Protein AF-A0A972DE97-F1 (afdb_monomer)

Mean predicted aligned error: 7.73 Å

Solvent-accessible surface area (backbone atoms only — not comparable to full-atom values): 18363 Å² total; per-residue (Å²): 135,88,87,91,80,92,78,89,77,81,81,73,77,83,73,77,72,78,78,76,78,74,91,58,63,58,45,55,40,70,63,30,44,52,56,32,68,72,45,76,44,54,72,68,46,22,52,22,32,35,45,44,41,50,72,73,55,58,48,53,68,69,34,38,31,40,38,39,32,29,66,79,55,79,82,25,61,67,19,9,42,53,52,24,32,54,76,54,46,29,44,75,46,26,34,32,36,42,52,88,48,86,82,55,68,73,54,54,59,52,50,45,57,49,53,75,72,35,61,32,35,39,37,40,30,25,70,62,62,64,51,64,74,58,51,53,51,47,19,56,28,40,48,9,36,37,39,58,30,68,41,68,76,43,51,77,45,40,47,68,62,60,56,68,61,22,27,50,34,49,53,47,48,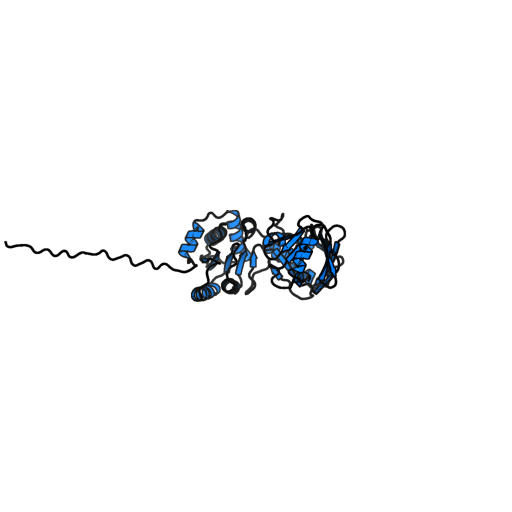51,63,55,48,53,79,36,57,50,33,44,38,38,16,72,95,85,23,49,24,40,36,28,39,50,65,78,60,84,57,55,59,38,29,45,82,42,30,60,74,42,46,30,41,25,49,44,10,35,40,34,37,55,36,77,34,28,39,40,25,42,26,25,30,52,10,36,34,40,70,90,55,50,71,44,46,63,77,33,68,28,35,41,34,28,51,91,16,27,53,77,46,62,43,51,86,44,22,67,63,52,51,50,52,39,65,78,39,60,54,48,27,29,49,26,27,44,34,31,12,51,23,75,84,48,88,72,74,84,82,42,57,76,53,44,54,12,23,47,38,48,34,38,27,30,20,76,86,72,61,78,92,56,47,27,35,42,22,30,50,54,20,27,33,28,47,87,92,45,64,56,27,54,64,28,36,75,32,77,94,48,111

Nearest PDB structures (foldseek):
  4n03-assembly1_A  TM=6.389E-01  e=1.067E-03  Thermomonospora curvata DSM 43183
  7rw3-assembly1_A-2  TM=5.800E-01  e=2.108E-02  Escherichia coli
  7tlq-assembly1_B  TM=5.506E-01  e=5.700E-02  Lancefieldella parvula
  7tlq-assembly1_A  TM=5.825E-01  e=8.276E-02  Lancefieldella parvula
  7tlr-assembly1_A  TM=5.317E-01  e=9.973E-02  Lancefieldella parvula

Sequence (355 aa):
MPPASEYTSGIQPVGSAPVRERRGSVTVSLEAAALLSSKLAAPADVRGAAQLLERSLHVPARASILLVVSTEEETGLGAAILSAANELQIHPLVYLVDPREPLNAAFLKRLSLQVEEVAACIAIQAATPFAPALVECLAAHASAVFLEVPSDAVARQALRADLEELHRLGVNLVRRASSTSAVEFLSGLDAVLTVELHEGRAPVHHGGEPAAGKPLRLPAGQLVFECLGADGTLSVDGGIWLEGGAVLGRGSSTKLHVASGFVENVTGSNADEVNEALRKDPSLRRVSGLGFGTNTSLVAGVGVRELDLCMPGAYVLLGAWTDPRTMVAAVPRRPGVRAGSETWMGRGRWARELL

Structure (mmCIF, N/CA/C/O backbone):
data_AF-A0A972DE97-F1
#
_entry.id   AF-A0A972DE97-F1
#
loop_
_atom_site.group_PDB
_atom_site.id
_atom_site.type_symbol
_atom_site.label_atom_id
_atom_site.label_alt_id
_atom_site.label_comp_id
_atom_site.label_asym_id
_atom_site.label_entity_id
_atom_site.label_seq_id
_atom_site.pdbx_PDB_ins_code
_atom_site.Cartn_x
_atom_site.Cartn_y
_atom_site.Cartn_z
_atom_site.occupancy
_atom_site.B_iso_or_equiv
_atom_site.auth_seq_id
_atom_site.auth_comp_id
_atom_site.auth_asym_id
_atom_site.auth_atom_id
_atom_site.pdbx_PDB_model_num
ATOM 1 N N . MET A 1 1 ? -28.682 44.644 79.477 1.00 48.25 1 MET A N 1
ATOM 2 C CA . MET A 1 1 ? -27.501 45.527 79.325 1.00 48.25 1 MET A CA 1
ATOM 3 C C . MET A 1 1 ? -26.458 45.037 80.315 1.00 48.25 1 MET A C 1
ATOM 5 O O . MET A 1 1 ? -26.880 44.818 81.447 1.00 48.25 1 MET A O 1
ATOM 9 N N . PRO A 1 2 ? -25.192 44.764 79.938 1.00 35.97 2 PRO A N 1
ATOM 10 C CA . PRO A 1 2 ? -24.322 45.539 79.032 1.00 35.97 2 PRO A CA 1
ATOM 11 C C . PRO A 1 2 ? -23.792 44.660 77.842 1.00 35.97 2 PRO A C 1
ATOM 13 O O . PRO A 1 2 ? -24.555 43.768 77.471 1.00 35.97 2 PRO A O 1
ATOM 16 N N . PRO A 1 3 ? -22.659 44.927 77.132 1.00 40.81 3 PRO A N 1
ATOM 17 C CA . PRO A 1 3 ? -22.649 45.110 75.673 1.00 40.81 3 PRO A CA 1
ATOM 18 C C . PRO A 1 3 ? -21.768 44.107 74.881 1.00 40.81 3 PRO A C 1
ATOM 20 O O . PRO A 1 3 ? -21.189 43.175 75.428 1.00 40.81 3 PRO A O 1
ATOM 23 N N . ALA A 1 4 ? -21.726 44.332 73.565 1.00 39.44 4 ALA A N 1
ATOM 24 C CA . ALA A 1 4 ? -21.151 43.523 72.493 1.00 39.44 4 ALA A CA 1
ATOM 25 C C . ALA A 1 4 ? -19.622 43.309 72.526 1.00 39.44 4 ALA A C 1
ATOM 27 O O . ALA A 1 4 ? -18.864 44.209 72.883 1.00 39.44 4 ALA A O 1
ATOM 28 N N . SER A 1 5 ? -19.189 42.158 71.996 1.00 35.78 5 SER A N 1
ATOM 29 C CA . SER A 1 5 ? -17.878 41.979 71.361 1.00 35.78 5 SER A CA 1
ATOM 30 C C . SER A 1 5 ? -18.047 41.195 70.057 1.00 35.78 5 SER A C 1
ATOM 32 O O . SER A 1 5 ? -18.569 40.079 70.061 1.00 35.78 5 SER A O 1
ATOM 34 N N . GLU A 1 6 ? -17.620 41.797 68.954 1.00 39.81 6 GLU A N 1
ATOM 35 C CA . GLU A 1 6 ? -17.542 41.203 67.622 1.00 39.81 6 GLU A CA 1
ATOM 36 C C . GLU A 1 6 ? -16.573 40.010 67.602 1.00 39.81 6 GLU A C 1
ATOM 38 O O . GLU A 1 6 ? -15.426 40.131 68.024 1.00 39.81 6 GLU A O 1
ATOM 43 N N . TYR A 1 7 ? -17.017 38.876 67.054 1.00 35.59 7 TYR A N 1
ATOM 44 C CA . TYR A 1 7 ? -16.138 37.860 66.474 1.00 35.59 7 TYR A CA 1
ATOM 45 C C . TYR A 1 7 ? -16.724 37.424 65.132 1.00 35.59 7 TYR A C 1
ATOM 47 O O . TYR A 1 7 ? -17.660 36.632 65.042 1.00 35.59 7 TYR A O 1
ATOM 55 N N . THR A 1 8 ? -16.161 37.985 64.072 1.00 35.94 8 THR A N 1
ATOM 56 C CA . THR A 1 8 ? -16.278 37.528 62.691 1.00 35.94 8 THR A CA 1
ATOM 57 C C . THR A 1 8 ? -15.536 36.196 62.546 1.00 35.94 8 THR A C 1
ATOM 59 O O . THR A 1 8 ? -14.311 36.172 62.466 1.00 35.94 8 THR A O 1
ATOM 62 N N . SER A 1 9 ? -16.255 35.069 62.482 1.00 35.09 9 SER A N 1
ATOM 63 C CA . SER A 1 9 ? -15.685 33.815 61.970 1.00 35.09 9 SER A CA 1
ATOM 64 C C . SER A 1 9 ? -16.080 33.652 60.505 1.00 35.09 9 SER A C 1
ATOM 66 O O . SER A 1 9 ? -17.221 33.313 60.184 1.00 35.09 9 SER A O 1
ATOM 68 N N . GLY A 1 10 ? -15.131 33.934 59.616 1.00 29.44 10 GLY A N 1
ATOM 69 C CA . GLY A 1 10 ? -15.266 33.699 58.187 1.00 29.44 10 GLY A CA 1
ATOM 70 C C . GLY A 1 10 ? -15.458 32.214 57.895 1.00 29.44 10 GLY A C 1
ATOM 71 O O . GLY A 1 10 ? -14.558 31.407 58.113 1.00 29.44 10 GLY A O 1
ATOM 72 N N . ILE A 1 11 ? -16.624 31.863 57.359 1.00 35.38 11 ILE A N 1
ATOM 73 C CA . ILE A 1 11 ? -16.792 30.622 56.610 1.00 35.38 11 ILE A CA 1
ATOM 74 C C . ILE A 1 11 ? -16.096 30.861 55.269 1.00 35.38 11 ILE A C 1
ATOM 76 O O . ILE A 1 11 ? -16.638 31.530 54.390 1.00 35.38 11 ILE A O 1
ATOM 80 N N . GLN A 1 12 ? -14.863 30.374 55.128 1.00 30.98 12 GLN A N 1
ATOM 81 C CA . GLN A 1 12 ? -14.248 30.261 53.810 1.00 30.98 12 GLN A CA 1
ATOM 82 C C . GLN A 1 12 ? -14.965 29.144 53.037 1.00 30.98 12 GLN A C 1
ATOM 84 O O . GLN A 1 12 ? -15.128 28.047 53.578 1.00 30.98 12 GLN A O 1
ATOM 89 N N . PRO A 1 13 ? -15.409 29.387 51.792 1.00 34.41 13 PRO A N 1
ATOM 90 C CA . PRO A 1 13 ? -15.940 28.327 50.953 1.00 34.41 13 PRO A CA 1
ATOM 91 C C . PRO A 1 13 ? -14.835 27.302 50.692 1.00 34.41 13 PRO A C 1
ATOM 93 O O . PRO A 1 13 ? -13.708 27.658 50.348 1.00 34.41 13 PRO A O 1
ATOM 96 N N . VAL A 1 14 ? -15.178 26.028 50.889 1.00 37.53 14 VAL A N 1
ATOM 97 C CA . VAL A 1 14 ? -14.337 24.870 50.583 1.00 37.53 14 VAL A CA 1
ATOM 98 C C . VAL A 1 14 ? -13.857 25.012 49.144 1.00 37.53 14 VAL A C 1
ATOM 100 O O . VAL A 1 14 ? -14.644 24.902 48.204 1.00 37.53 14 VAL A O 1
ATOM 103 N N . GLY A 1 15 ? -12.570 25.324 48.996 1.00 27.78 15 GLY A N 1
ATOM 104 C CA . GLY A 1 15 ? -11.921 25.456 47.706 1.00 27.78 15 GLY A CA 1
ATOM 105 C C . GLY A 1 15 ? -12.149 24.190 46.894 1.00 27.78 15 GLY A C 1
ATOM 106 O O . GLY A 1 15 ? -11.841 23.085 47.341 1.00 27.78 15 GLY A O 1
ATOM 107 N N . SER A 1 16 ? -12.702 24.375 45.699 1.00 34.59 16 SER A N 1
ATOM 108 C CA . SER A 1 16 ? -12.648 23.407 44.614 1.00 34.59 16 SER A CA 1
ATOM 109 C C . SER A 1 16 ? -11.232 22.845 44.540 1.00 34.59 16 SER A C 1
ATOM 111 O O . SER A 1 16 ? -10.280 23.596 44.309 1.00 34.59 16 SER A O 1
ATOM 113 N N . ALA A 1 17 ? -11.098 21.540 44.784 1.00 31.58 17 ALA A N 1
ATOM 114 C CA . ALA A 1 17 ? -9.836 20.841 44.616 1.00 31.58 17 ALA A CA 1
ATOM 115 C C . ALA A 1 17 ? -9.262 21.186 43.232 1.00 31.58 17 ALA A C 1
ATOM 117 O O . ALA A 1 17 ? -10.025 21.214 42.260 1.00 31.58 17 ALA A O 1
ATOM 118 N N . PRO A 1 18 ? -7.954 21.470 43.117 1.00 30.31 18 PRO A N 1
ATOM 119 C CA . PRO A 1 18 ? -7.363 21.755 41.824 1.00 30.31 18 PRO A CA 1
ATOM 120 C C . PRO A 1 18 ? -7.606 20.546 40.924 1.00 30.31 18 PRO A C 1
ATOM 122 O O . PRO A 1 18 ? -7.194 19.426 41.242 1.00 30.31 18 PRO A O 1
ATOM 125 N N . VAL A 1 19 ? -8.312 20.775 39.814 1.00 38.84 19 VAL A N 1
ATOM 126 C CA . VAL A 1 19 ? -8.369 19.836 38.698 1.00 38.84 19 VAL A CA 1
ATOM 127 C C . VAL A 1 19 ? -6.918 19.553 38.347 1.00 38.84 19 VAL A C 1
ATOM 129 O O . VAL A 1 19 ? -6.183 20.439 37.918 1.00 38.84 19 VAL A O 1
ATOM 132 N N . ARG A 1 20 ? -6.467 18.337 38.648 1.00 32.84 20 ARG A N 1
ATOM 133 C CA . ARG A 1 20 ? -5.109 17.895 38.364 1.00 32.84 20 ARG A CA 1
ATOM 134 C C . ARG A 1 20 ? -4.965 17.915 36.845 1.00 32.84 20 ARG A C 1
ATOM 136 O O . ARG A 1 20 ? -5.435 16.987 36.193 1.00 32.84 20 ARG A O 1
ATOM 143 N N . GLU A 1 21 ? -4.370 18.975 36.296 1.00 33.88 21 GLU A N 1
ATOM 144 C CA . GLU A 1 21 ? -3.999 19.053 34.883 1.00 33.88 21 GLU A CA 1
ATOM 145 C C . GLU A 1 21 ? -3.200 17.794 34.541 1.00 33.88 21 GLU A C 1
ATOM 147 O O . GLU A 1 21 ? -2.072 17.583 35.005 1.00 33.88 21 GLU A O 1
ATOM 152 N N . ARG A 1 22 ? -3.825 16.893 33.781 1.00 40.25 22 ARG A N 1
ATOM 153 C CA . ARG A 1 22 ? -3.150 15.714 33.259 1.00 40.25 22 ARG A CA 1
ATOM 154 C C . ARG A 1 22 ? -2.189 16.191 32.179 1.00 40.25 22 ARG A C 1
ATOM 156 O O . ARG A 1 22 ? -2.590 16.426 31.050 1.00 40.25 22 ARG A O 1
ATOM 163 N N . ARG A 1 23 ? -0.906 16.285 32.525 1.00 36.94 23 ARG A N 1
ATOM 164 C CA . ARG A 1 23 ? 0.193 16.314 31.552 1.00 36.94 23 ARG A CA 1
ATOM 165 C C . ARG A 1 23 ? 0.345 14.934 30.907 1.00 36.94 23 ARG A C 1
ATOM 167 O O . ARG A 1 23 ? 1.216 14.162 31.302 1.00 36.94 23 ARG A O 1
ATOM 174 N N . GLY A 1 24 ? -0.548 14.587 29.988 1.00 42.41 24 GLY A N 1
ATOM 175 C CA . GLY A 1 24 ? -0.421 13.376 29.186 1.00 42.41 24 GLY A CA 1
ATOM 176 C C . GLY A 1 24 ? -1.131 13.514 27.846 1.00 42.41 24 GLY A C 1
ATOM 177 O O . GLY A 1 24 ? -2.327 13.782 27.830 1.00 42.41 24 GLY A O 1
ATOM 178 N N . SER A 1 25 ? -0.392 13.253 26.769 1.00 55.69 25 SER A N 1
ATOM 179 C CA . SER A 1 25 ? -0.757 13.211 25.341 1.00 55.69 25 SER A CA 1
ATOM 180 C C . SER A 1 25 ? -1.922 12.308 24.923 1.00 55.69 25 SER A C 1
ATOM 182 O O . SER A 1 25 ? -2.103 12.048 23.732 1.00 55.69 25 SER A O 1
ATOM 184 N N . VAL A 1 26 ? -2.671 11.755 25.881 1.00 58.81 26 VAL A N 1
ATOM 185 C CA . VAL A 1 26 ? -3.656 10.700 25.636 1.00 58.81 26 VAL A CA 1
ATOM 186 C C . VAL A 1 26 ? -4.991 11.039 26.289 1.00 58.81 26 VAL A C 1
ATOM 188 O O . VAL A 1 26 ? -5.126 10.999 27.517 1.00 58.81 26 VAL A O 1
ATOM 191 N N . THR A 1 27 ? -6.004 11.281 25.457 1.00 62.81 27 THR A N 1
ATOM 192 C CA . THR A 1 27 ? -7.408 11.386 25.881 1.00 62.81 27 THR A CA 1
ATOM 193 C C . THR A 1 27 ? -8.042 9.990 25.879 1.00 62.81 27 THR A C 1
ATOM 195 O O . THR A 1 27 ? -7.898 9.236 24.916 1.00 62.81 27 THR A O 1
ATOM 198 N N . VAL A 1 28 ? -8.705 9.613 26.979 1.00 64.94 28 VAL A N 1
ATOM 199 C CA . VAL A 1 28 ? -9.193 8.239 27.239 1.00 64.94 28 VAL A CA 1
ATOM 200 C C . VAL A 1 28 ? -10.662 8.066 26.804 1.00 64.94 28 VAL A C 1
ATOM 202 O O . VAL A 1 28 ? -11.408 9.040 26.729 1.00 64.94 28 VAL A O 1
ATOM 205 N N . SER A 1 29 ? -11.055 6.812 26.543 1.00 67.81 29 SER A N 1
ATOM 206 C CA . SER A 1 29 ? -12.264 6.325 25.849 1.00 67.81 29 SER A CA 1
ATOM 207 C C . SER A 1 29 ? -13.533 7.172 25.854 1.00 67.81 29 SER A C 1
ATOM 209 O O . SER A 1 29 ? -14.081 7.377 24.778 1.00 67.81 29 SER A O 1
ATOM 211 N N . LEU A 1 30 ? -14.021 7.674 26.991 1.00 71.06 30 LEU A N 1
ATOM 212 C CA . LEU A 1 30 ? -15.284 8.425 27.017 1.00 71.06 30 LEU A CA 1
ATOM 213 C C . LEU A 1 30 ? -15.153 9.819 26.390 1.00 71.06 30 LEU A C 1
ATOM 215 O O . LEU A 1 30 ? -15.969 10.198 25.554 1.00 71.06 30 LEU A O 1
ATOM 219 N N . GLU A 1 31 ? -14.110 10.565 26.756 1.00 82.50 31 GLU A N 1
ATOM 220 C CA . GLU A 1 31 ? -13.841 11.895 26.192 1.00 82.50 31 GLU A CA 1
ATOM 221 C C . GLU A 1 31 ? -13.427 11.784 24.719 1.00 82.50 31 GLU A C 1
ATOM 223 O O . GLU A 1 31 ? -13.889 12.554 23.878 1.00 82.50 31 GLU A O 1
ATOM 228 N N . ALA A 1 32 ? -12.615 10.774 24.395 1.00 86.38 32 ALA A N 1
ATOM 229 C CA . ALA A 1 32 ? -12.184 10.488 23.032 1.00 86.38 32 ALA A CA 1
ATOM 230 C C . ALA A 1 32 ? -13.368 10.129 22.116 1.00 86.38 32 ALA A C 1
ATOM 232 O O . ALA A 1 32 ? -13.510 10.697 21.032 1.00 86.38 32 ALA A O 1
ATOM 233 N N . ALA A 1 33 ? -14.255 9.233 22.562 1.00 87.19 33 ALA A N 1
ATOM 234 C CA . ALA A 1 33 ? -15.445 8.855 21.807 1.00 87.19 33 ALA A CA 1
ATOM 235 C C . ALA A 1 33 ? -16.427 10.025 21.653 1.00 87.19 33 ALA A C 1
ATOM 237 O O . ALA A 1 33 ? -16.990 10.200 20.573 1.00 87.19 33 ALA A O 1
ATOM 238 N N . ALA A 1 34 ? -16.611 10.852 22.689 1.00 87.19 34 ALA A N 1
ATOM 239 C CA . ALA A 1 34 ? -17.452 12.046 22.607 1.00 87.19 34 ALA A CA 1
ATOM 240 C C . ALA A 1 34 ? -16.919 13.044 21.567 1.00 87.19 34 ALA A C 1
ATOM 242 O O . ALA A 1 34 ? -17.688 13.554 20.750 1.00 87.19 34 ALA A O 1
ATOM 243 N N . LEU A 1 35 ? -15.601 13.270 21.545 1.00 89.25 35 LEU A N 1
ATOM 244 C CA . LEU A 1 35 ? -14.963 14.148 20.567 1.00 89.25 35 LEU A CA 1
ATOM 245 C C . LEU A 1 35 ? -15.139 13.614 19.144 1.00 89.25 35 LEU A C 1
ATOM 247 O O . LEU A 1 35 ? -15.583 14.359 18.275 1.00 89.25 35 LEU A O 1
ATOM 251 N N . LEU A 1 36 ? -14.873 12.327 18.901 1.00 90.75 36 LEU A N 1
ATOM 252 C CA . LEU A 1 36 ? -15.097 11.731 17.580 1.00 90.75 36 LEU A CA 1
ATOM 253 C C . LEU A 1 36 ? -16.573 11.781 17.163 1.00 90.75 36 LEU A C 1
ATOM 255 O O . LEU A 1 36 ? -16.859 12.093 16.013 1.00 90.75 36 LEU A O 1
ATOM 259 N N . SER A 1 37 ? -17.505 11.552 18.090 1.00 89.69 37 SER A N 1
ATOM 260 C CA . SER A 1 37 ? -18.950 11.594 17.809 1.00 89.69 37 SER A CA 1
ATOM 261 C C . SER A 1 37 ? -19.453 12.990 17.426 1.00 89.69 37 SER A C 1
ATOM 263 O O . SER A 1 37 ? -20.483 13.107 16.770 1.00 89.69 37 SER A O 1
ATOM 265 N N . SER A 1 38 ? -18.745 14.053 17.824 1.00 89.19 38 SER A N 1
ATOM 266 C CA . SER A 1 38 ? -19.063 15.426 17.409 1.00 89.19 38 SER A CA 1
ATOM 267 C C . SER A 1 38 ? -18.604 15.773 15.987 1.00 89.19 38 SER A C 1
ATOM 269 O O . SER A 1 38 ? -19.051 16.780 15.436 1.00 89.19 38 SER A O 1
ATOM 271 N N . LYS A 1 39 ? -17.726 14.962 15.380 1.00 90.00 39 LYS A N 1
ATOM 272 C CA . LYS A 1 39 ? -17.257 15.172 14.006 1.00 90.00 39 LYS A CA 1
ATOM 273 C C . LYS A 1 39 ? -18.275 14.619 13.005 1.00 90.00 39 LYS A C 1
ATOM 275 O O . LYS A 1 39 ? -18.908 13.591 13.234 1.00 90.00 39 LYS A O 1
ATOM 280 N N . LEU A 1 40 ? -18.393 15.278 11.854 1.00 87.19 40 LEU A N 1
ATOM 281 C CA . LEU A 1 40 ? -19.230 14.799 10.757 1.00 87.19 40 LEU A CA 1
ATOM 282 C C . LEU A 1 40 ? -18.487 13.710 9.971 1.00 87.19 40 LEU A C 1
ATOM 284 O O . LEU A 1 40 ? -17.483 13.993 9.322 1.00 87.19 40 LEU A O 1
ATOM 288 N N . ALA A 1 41 ? -18.997 12.480 10.001 1.00 90.44 41 ALA A N 1
ATOM 289 C CA . ALA A 1 41 ? -18.488 11.384 9.182 1.00 90.44 41 ALA A CA 1
ATOM 290 C C . ALA A 1 41 ? -19.167 11.367 7.805 1.00 90.44 41 ALA A C 1
ATOM 292 O O . ALA A 1 41 ? -20.391 11.485 7.698 1.00 90.44 41 ALA A O 1
ATOM 293 N N . ALA A 1 42 ? -18.392 11.180 6.734 1.00 91.81 42 ALA A N 1
ATOM 294 C CA . ALA A 1 42 ? -18.974 11.044 5.405 1.00 91.81 42 ALA A CA 1
ATOM 295 C C . ALA A 1 42 ? -19.698 9.684 5.275 1.00 91.81 42 ALA A C 1
ATOM 297 O O . ALA A 1 42 ? -19.109 8.651 5.600 1.00 91.81 42 ALA A O 1
ATOM 298 N N . PRO A 1 43 ? -20.924 9.618 4.714 1.00 92.69 43 PRO A N 1
ATOM 299 C CA . PRO A 1 43 ? -21.672 8.358 4.600 1.00 92.69 43 PRO A CA 1
ATOM 300 C C . PRO A 1 43 ? -20.955 7.258 3.803 1.00 92.69 43 PRO A C 1
ATOM 302 O O . PRO A 1 43 ? -21.182 6.068 4.012 1.00 92.69 43 PRO A O 1
ATOM 305 N N . ALA A 1 44 ? -20.099 7.637 2.849 1.00 92.06 44 ALA A N 1
ATOM 306 C CA . ALA A 1 44 ? -19.284 6.677 2.109 1.00 92.06 44 ALA A CA 1
ATOM 307 C C . ALA A 1 44 ? -18.242 5.998 3.010 1.00 92.06 44 ALA A C 1
ATOM 309 O O . ALA A 1 44 ? -18.043 4.792 2.894 1.00 92.06 44 ALA A O 1
ATOM 310 N N . ASP A 1 45 ? -17.642 6.753 3.927 1.00 94.44 45 ASP A N 1
ATOM 311 C CA . ASP A 1 45 ? -16.583 6.262 4.803 1.00 94.44 45 ASP A CA 1
ATOM 312 C C . ASP A 1 45 ? -17.174 5.438 5.956 1.00 94.44 45 ASP A C 1
ATOM 314 O O . ASP A 1 45 ? -16.587 4.431 6.333 1.00 94.44 45 ASP A O 1
ATOM 318 N N . VAL A 1 46 ? -18.381 5.774 6.440 1.00 95.69 46 VAL A N 1
ATOM 319 C CA . VAL A 1 46 ? -19.136 4.927 7.390 1.00 95.69 46 VAL A CA 1
ATOM 320 C C . VAL A 1 46 ? -19.428 3.555 6.775 1.00 95.69 46 VAL A C 1
ATOM 322 O O . VAL A 1 46 ? -19.183 2.528 7.402 1.00 95.69 46 VAL A O 1
ATOM 325 N N . ARG A 1 47 ? -19.882 3.513 5.513 1.00 94.50 47 ARG A N 1
ATOM 326 C CA . ARG A 1 47 ? -20.112 2.241 4.803 1.00 94.50 47 ARG A CA 1
ATOM 327 C C . ARG A 1 47 ? -18.825 1.438 4.619 1.00 94.50 47 ARG A C 1
ATOM 329 O O . ARG A 1 47 ? -18.841 0.230 4.834 1.00 94.50 47 ARG A O 1
ATOM 336 N N . GLY A 1 48 ? -17.729 2.095 4.243 1.00 93.62 48 GLY A N 1
ATOM 337 C CA . GLY A 1 48 ? -16.419 1.450 4.122 1.00 93.62 48 GLY A CA 1
ATOM 338 C C . GLY A 1 48 ? -15.907 0.907 5.460 1.00 93.62 48 GLY A C 1
ATOM 339 O O . GLY A 1 48 ? -15.430 -0.222 5.531 1.00 93.62 48 GLY A O 1
ATOM 340 N N . ALA A 1 49 ? -16.085 1.660 6.548 1.00 96.25 49 ALA A N 1
ATOM 341 C CA . ALA A 1 49 ? -15.754 1.210 7.896 1.00 96.25 49 ALA A CA 1
ATOM 342 C C . ALA A 1 49 ? -16.593 0.000 8.333 1.00 96.25 49 ALA A C 1
ATOM 344 O O . ALA A 1 49 ? -16.048 -0.941 8.905 1.00 96.25 49 ALA A O 1
ATOM 345 N N . ALA A 1 50 ? -17.895 -0.012 8.032 1.00 95.88 50 ALA A N 1
ATOM 346 C CA . ALA A 1 50 ? -18.757 -1.156 8.319 1.00 95.88 50 ALA A CA 1
ATOM 347 C C . ALA A 1 50 ? -18.299 -2.412 7.558 1.00 95.88 50 ALA A C 1
ATOM 349 O O . ALA A 1 50 ? -18.191 -3.482 8.152 1.00 95.88 50 ALA A O 1
ATOM 350 N N . GLN A 1 51 ? -17.950 -2.271 6.273 1.00 93.06 51 GLN A N 1
ATOM 351 C CA . GLN A 1 51 ? -17.397 -3.369 5.473 1.00 93.06 51 GLN A CA 1
ATOM 352 C C . GLN A 1 51 ? -16.071 -3.885 6.038 1.00 93.06 51 GLN A C 1
ATOM 354 O O . GLN A 1 51 ? -15.903 -5.096 6.164 1.00 93.06 51 GLN A O 1
ATOM 359 N N . LEU A 1 52 ? -15.159 -2.990 6.428 1.00 94.06 52 LEU A N 1
ATOM 360 C CA . LEU A 1 52 ? -13.897 -3.365 7.067 1.00 94.06 52 LEU A CA 1
ATOM 361 C C . LEU A 1 52 ? -14.145 -4.192 8.339 1.00 94.06 52 LEU A C 1
ATOM 363 O O . LEU A 1 52 ? -13.567 -5.265 8.490 1.00 94.06 52 LEU A O 1
ATOM 367 N N . LEU A 1 53 ? -15.013 -3.710 9.235 1.00 95.56 53 LEU A N 1
ATOM 368 C CA . LEU A 1 53 ? -15.302 -4.363 10.515 1.00 95.56 53 LEU A CA 1
ATOM 369 C C . LEU A 1 53 ? -15.978 -5.729 10.334 1.00 95.56 53 LEU A C 1
ATOM 371 O O . LEU A 1 53 ? -15.539 -6.711 10.927 1.00 95.56 53 LEU A O 1
ATOM 375 N N . GLU A 1 54 ? -17.026 -5.803 9.516 1.00 93.62 54 GLU A N 1
ATOM 376 C CA . GLU A 1 54 ? -17.850 -7.007 9.374 1.00 93.62 54 GLU A CA 1
ATOM 377 C C . GLU A 1 54 ? -17.224 -8.040 8.427 1.00 93.62 54 GLU A C 1
ATOM 379 O O . GLU A 1 54 ? -17.174 -9.231 8.739 1.00 93.62 54 GLU A O 1
ATOM 384 N N . ARG A 1 55 ? -16.746 -7.602 7.256 1.00 88.31 55 ARG A N 1
ATOM 385 C CA . ARG A 1 55 ? -16.330 -8.512 6.179 1.00 88.31 55 ARG A CA 1
ATOM 386 C C . ARG A 1 55 ? -14.848 -8.814 6.182 1.00 88.31 55 ARG A C 1
ATOM 388 O O . ARG A 1 55 ? -14.482 -9.941 5.897 1.00 88.31 55 ARG A O 1
ATOM 395 N N . SER A 1 56 ? -14.002 -7.833 6.483 1.00 88.19 56 SER A N 1
ATOM 396 C CA . SER A 1 56 ? -12.548 -8.025 6.397 1.00 88.19 56 SER A CA 1
ATOM 397 C C . SER A 1 56 ? -11.923 -8.428 7.727 1.00 88.19 56 SER A C 1
ATOM 399 O O . SER A 1 56 ? -10.951 -9.173 7.744 1.00 88.19 56 SER A O 1
ATOM 401 N N . LEU A 1 57 ? -12.463 -7.933 8.842 1.00 91.88 57 LEU A N 1
ATOM 402 C CA . LEU A 1 57 ? -11.980 -8.256 10.187 1.00 91.88 57 LEU A CA 1
ATOM 403 C C . LEU A 1 57 ? -12.867 -9.258 10.925 1.00 91.88 57 LEU A C 1
ATOM 405 O O . LEU A 1 57 ? -12.470 -9.738 11.985 1.00 91.88 57 LEU A O 1
ATOM 409 N N . HIS A 1 58 ? -14.047 -9.569 10.380 1.00 93.44 58 HIS A N 1
ATOM 410 C CA . HIS A 1 58 ? -15.004 -10.509 10.964 1.00 93.44 58 HIS A CA 1
ATOM 411 C C . HIS A 1 58 ? -15.334 -10.209 12.433 1.00 93.44 58 HIS A C 1
ATOM 413 O O . HIS A 1 58 ? -15.500 -11.126 13.240 1.00 93.44 58 HIS A O 1
ATOM 419 N N . VAL A 1 59 ? -15.417 -8.924 12.798 1.00 96.00 59 VAL A N 1
ATOM 420 C CA . VAL A 1 59 ? -15.673 -8.507 14.179 1.00 96.00 59 VAL A CA 1
ATOM 421 C C . VAL A 1 59 ? -17.105 -8.890 14.565 1.00 96.00 59 VAL A C 1
ATOM 423 O O . VAL A 1 59 ? -18.053 -8.391 13.954 1.00 96.00 59 VAL A O 1
ATOM 426 N N . PRO A 1 60 ? -17.303 -9.742 15.587 1.00 95.06 60 PRO A N 1
ATOM 427 C CA . PRO A 1 60 ? -18.642 -10.130 16.006 1.00 95.06 60 PRO A CA 1
ATOM 428 C C . PRO A 1 60 ? -19.411 -8.959 16.626 1.00 95.06 60 PRO A C 1
ATOM 430 O O . PRO A 1 60 ? -18.839 -8.109 17.313 1.00 95.06 60 PRO A O 1
ATOM 433 N N . ALA A 1 61 ? -20.737 -8.969 16.484 1.00 93.44 61 ALA A N 1
ATOM 434 C CA . ALA A 1 61 ? -21.597 -8.070 17.249 1.00 93.44 61 ALA A CA 1
ATOM 435 C C . ALA A 1 61 ? -21.353 -8.248 18.760 1.00 93.44 61 ALA A C 1
ATOM 437 O O . ALA A 1 61 ? -21.157 -9.368 19.239 1.00 93.44 61 ALA A O 1
ATOM 438 N N . ARG A 1 62 ? -21.404 -7.146 19.517 1.00 94.50 62 ARG A N 1
ATOM 439 C CA . ARG A 1 62 ? -21.113 -7.059 20.964 1.00 94.50 62 ARG A CA 1
ATOM 440 C C . ARG A 1 62 ? -19.664 -7.350 21.359 1.00 94.50 62 ARG A C 1
ATOM 442 O O . ARG A 1 62 ? -19.360 -7.334 22.551 1.00 94.50 62 ARG A O 1
ATOM 449 N N . ALA A 1 63 ? -18.768 -7.606 20.406 1.00 96.81 63 ALA A N 1
ATOM 450 C CA . ALA A 1 63 ? -17.341 -7.651 20.688 1.00 96.81 63 ALA A CA 1
ATOM 451 C C . ALA A 1 63 ? -16.787 -6.238 20.908 1.00 96.81 63 ALA A C 1
ATOM 453 O O . ALA A 1 63 ? -17.385 -5.247 20.483 1.00 96.81 63 ALA A O 1
ATOM 454 N N . SER A 1 64 ? -15.623 -6.153 21.547 1.00 96.94 64 SER A N 1
ATOM 455 C CA . SER A 1 64 ? -14.897 -4.894 21.702 1.00 96.94 64 SER A CA 1
ATOM 456 C C . SER A 1 64 ? -13.841 -4.734 20.614 1.00 96.94 64 SER A C 1
ATOM 458 O O . SER A 1 64 ? -13.207 -5.712 20.223 1.00 96.94 64 SER A O 1
ATOM 460 N N . ILE A 1 65 ? -13.610 -3.503 20.161 1.00 97.62 65 ILE A N 1
ATOM 461 C CA . ILE A 1 65 ? -12.466 -3.151 19.304 1.00 97.62 65 ILE A CA 1
ATOM 462 C C . ILE A 1 65 ? -11.642 -2.058 19.966 1.00 97.62 65 ILE A C 1
ATOM 464 O O . ILE A 1 65 ? -12.173 -1.250 20.725 1.00 97.62 65 ILE A O 1
ATOM 468 N N . LEU A 1 66 ? -10.358 -1.994 19.641 1.00 97.56 66 LEU A N 1
ATOM 469 C CA . LEU A 1 66 ? -9.492 -0.888 20.021 1.00 97.56 66 LEU A CA 1
ATOM 470 C C . LEU A 1 66 ? -9.361 0.080 18.840 1.00 97.56 66 LEU A C 1
ATOM 472 O O . LEU A 1 66 ? -8.930 -0.326 17.765 1.00 97.56 66 LEU A O 1
ATOM 476 N N . LEU A 1 67 ? -9.720 1.349 19.037 1.00 97.56 67 LEU A N 1
ATOM 477 C CA . LEU A 1 67 ? -9.611 2.408 18.032 1.00 97.56 67 LEU A CA 1
ATOM 4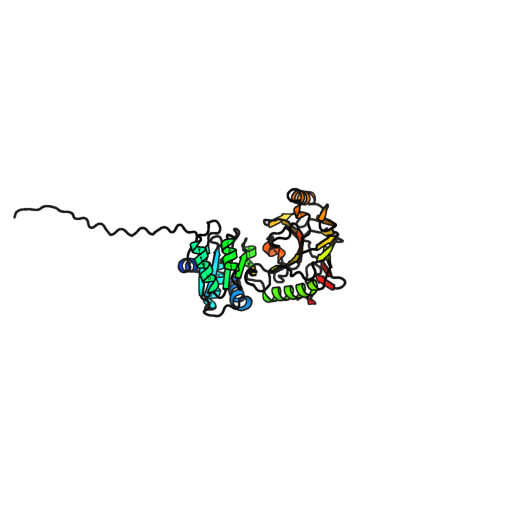78 C C . LEU A 1 67 ? -8.647 3.494 18.520 1.00 97.56 67 LEU A C 1
ATOM 480 O O . LEU A 1 67 ? -8.976 4.270 19.414 1.00 97.56 67 LEU A O 1
ATOM 484 N N . VAL A 1 68 ? -7.462 3.566 17.921 1.00 97.00 68 VAL A N 1
ATOM 485 C CA . VAL A 1 68 ? -6.439 4.575 18.222 1.00 97.00 68 VAL A CA 1
ATOM 486 C C . VAL A 1 68 ? -6.388 5.589 17.085 1.00 97.00 68 VAL A C 1
ATOM 488 O O . VAL A 1 68 ? -6.161 5.227 15.938 1.00 97.00 68 VAL A O 1
ATOM 491 N N . VAL A 1 69 ? -6.597 6.868 17.373 1.00 96.31 69 VAL A N 1
ATOM 492 C CA . VAL A 1 69 ? -6.664 7.923 16.353 1.00 96.31 69 VAL A CA 1
ATOM 493 C C . VAL A 1 69 ? -5.655 9.012 16.686 1.00 96.31 69 VAL A C 1
ATOM 495 O O . VAL A 1 69 ? -5.564 9.455 17.832 1.00 96.31 69 VAL A O 1
ATOM 498 N N . SER A 1 70 ? -4.885 9.439 15.687 1.00 95.06 70 SER A N 1
ATOM 499 C CA . SER A 1 70 ? -3.984 10.579 15.832 1.00 95.06 70 SER A CA 1
ATOM 500 C C . SER A 1 70 ? -4.792 11.841 16.126 1.00 95.06 70 SER A C 1
ATOM 502 O O . SER A 1 70 ? -5.822 12.079 15.495 1.00 95.06 70 SER A O 1
ATOM 504 N N . THR A 1 71 ? -4.326 12.681 17.048 1.00 92.12 71 THR A N 1
ATOM 505 C CA . THR A 1 71 ? -4.943 13.999 17.282 1.00 92.12 71 THR A CA 1
ATOM 506 C C . THR A 1 71 ? -4.846 14.920 16.063 1.00 92.12 71 THR A C 1
ATOM 508 O O . THR A 1 71 ? -5.657 15.831 15.938 1.00 92.12 71 THR A O 1
ATOM 511 N N . GLU A 1 72 ? -3.910 14.654 15.145 1.00 90.12 72 GLU A N 1
ATOM 512 C CA . GLU A 1 72 ? -3.755 15.360 13.863 1.00 90.12 72 GLU A CA 1
ATOM 513 C C . GLU A 1 72 ? -4.764 14.909 12.790 1.00 90.12 72 GLU A C 1
ATOM 515 O O . GLU A 1 72 ? -4.805 15.471 11.699 1.00 90.12 72 GLU A O 1
ATOM 520 N N . GLU A 1 73 ? -5.554 13.861 13.044 1.00 88.75 73 GLU A N 1
ATOM 521 C CA . GLU A 1 73 ? -6.554 13.383 12.091 1.00 88.75 73 GLU A CA 1
ATOM 522 C C . GLU A 1 73 ? -7.771 14.318 12.074 1.00 88.75 73 GLU A C 1
ATOM 524 O O . GLU A 1 73 ? -8.549 14.394 13.030 1.00 88.75 73 GLU A O 1
ATOM 529 N N . GLU A 1 74 ? -7.967 15.019 10.959 1.00 82.88 74 GLU A N 1
ATOM 530 C CA . GLU A 1 74 ? -9.087 15.954 10.769 1.00 82.88 74 GLU A CA 1
ATOM 531 C C . GLU A 1 74 ? -10.153 15.435 9.793 1.00 82.88 74 GLU A C 1
ATOM 533 O O . GLU A 1 74 ? -11.250 15.985 9.719 1.00 82.88 74 GLU A O 1
ATOM 538 N N . THR A 1 75 ? -9.868 14.347 9.076 1.00 81.12 75 THR A N 1
ATOM 539 C CA . THR A 1 75 ? -10.677 13.869 7.943 1.00 81.12 75 THR A CA 1
ATOM 540 C C . THR A 1 75 ? -11.992 13.189 8.332 1.00 81.12 75 THR A C 1
ATOM 542 O O . THR A 1 75 ? -12.834 12.938 7.472 1.00 81.12 75 THR A O 1
ATOM 545 N N . GLY A 1 76 ? -12.200 12.912 9.621 1.00 90.69 76 GLY A N 1
ATOM 546 C CA . GLY A 1 76 ? -13.421 12.300 10.139 1.00 90.69 76 GLY A CA 1
ATOM 547 C C . GLY A 1 76 ? -13.456 10.777 10.001 1.00 90.69 76 GLY A C 1
ATOM 548 O O . GLY A 1 76 ? -14.494 10.172 10.270 1.00 90.69 76 GLY A O 1
ATOM 549 N N . LEU A 1 77 ? -12.341 10.130 9.644 1.00 94.94 77 LEU A N 1
ATOM 550 C CA . LEU A 1 77 ? -12.279 8.669 9.525 1.00 94.94 77 LEU A CA 1
ATOM 551 C C . LEU A 1 77 ? -12.466 7.985 10.881 1.00 94.94 77 LEU A C 1
ATOM 553 O O . LEU A 1 77 ? -13.169 6.981 10.969 1.00 94.94 77 LEU A O 1
ATOM 557 N N . GLY A 1 78 ? -11.918 8.558 11.959 1.00 95.38 78 GLY A N 1
ATOM 558 C CA . GLY A 1 78 ? -12.161 8.053 13.314 1.00 95.38 78 GLY A CA 1
ATOM 559 C C . GLY A 1 78 ? -13.648 8.081 13.684 1.00 95.38 78 GLY A C 1
ATOM 560 O O . GLY A 1 78 ? -14.166 7.126 14.261 1.00 95.38 78 GLY A O 1
ATOM 561 N N . ALA A 1 79 ? -14.354 9.144 13.288 1.00 95.69 79 ALA A N 1
ATOM 562 C CA . ALA A 1 79 ? -15.796 9.268 13.486 1.00 95.69 79 ALA A CA 1
ATOM 563 C C . ALA A 1 79 ? -16.583 8.268 12.626 1.00 95.69 79 ALA A C 1
ATOM 565 O O . ALA A 1 79 ? -17.559 7.690 13.099 1.00 95.69 79 ALA A O 1
ATOM 566 N N . ALA A 1 80 ? -16.133 8.011 11.395 1.00 97.12 80 ALA A N 1
ATOM 567 C CA . ALA A 1 80 ? -16.744 7.019 10.517 1.00 97.12 80 ALA A CA 1
ATOM 568 C C . ALA A 1 80 ? -16.656 5.597 11.094 1.00 97.12 80 ALA A C 1
ATOM 570 O O . ALA A 1 80 ? -17.662 4.888 11.121 1.00 97.12 80 ALA A O 1
ATOM 571 N N . ILE A 1 81 ? -15.486 5.206 11.614 1.00 97.31 81 ILE A N 1
ATOM 572 C CA . ILE A 1 81 ? -15.292 3.898 12.260 1.00 97.31 81 ILE A CA 1
ATOM 573 C C . ILE A 1 81 ? -16.118 3.788 13.541 1.00 97.31 81 ILE A C 1
ATOM 575 O O . ILE A 1 81 ? -16.762 2.765 13.764 1.00 97.31 81 ILE A O 1
ATOM 579 N N . LEU A 1 82 ? -16.160 4.849 14.353 1.00 96.62 82 LEU A N 1
ATOM 580 C CA . LEU A 1 82 ? -16.993 4.898 15.554 1.00 96.62 82 LEU A CA 1
ATOM 581 C C . LEU A 1 82 ? -18.492 4.755 15.226 1.00 96.62 82 LEU A C 1
ATOM 583 O O . LEU A 1 82 ? -19.185 3.977 15.879 1.00 96.62 82 LEU A O 1
ATOM 587 N N . SER A 1 83 ? -18.988 5.459 14.202 1.00 97.12 83 SER A N 1
ATOM 588 C CA . SER A 1 83 ? -20.384 5.356 13.746 1.00 97.12 83 SER A CA 1
ATOM 589 C C . SER A 1 83 ? -20.720 3.938 13.288 1.00 97.12 83 SER A C 1
ATOM 591 O O . SER A 1 83 ? -21.691 3.354 13.763 1.00 97.12 83 SER A O 1
ATOM 593 N N . ALA A 1 84 ? -19.878 3.352 12.430 1.00 97.75 84 ALA A N 1
ATOM 594 C CA . ALA A 1 84 ? -20.070 1.996 11.925 1.00 97.75 84 ALA A CA 1
ATOM 595 C C . ALA A 1 84 ? -20.047 0.945 13.047 1.00 97.75 84 ALA A C 1
ATOM 597 O O . ALA A 1 84 ? -20.893 0.054 13.078 1.00 97.75 84 ALA A O 1
ATOM 598 N N . ALA A 1 85 ? -19.122 1.066 14.006 1.00 97.25 85 ALA A N 1
ATOM 599 C CA . ALA A 1 85 ? -19.071 0.183 15.167 1.00 97.25 85 ALA A CA 1
ATOM 600 C C . ALA A 1 85 ? -20.374 0.243 15.981 1.00 97.25 85 ALA A C 1
ATOM 602 O O . ALA A 1 85 ? -20.926 -0.800 16.328 1.00 97.25 85 ALA A O 1
ATOM 603 N N . ASN A 1 86 ? -20.906 1.443 16.230 1.00 95.31 86 ASN A N 1
ATOM 604 C CA . ASN A 1 86 ? -22.165 1.612 16.959 1.00 95.31 86 ASN A CA 1
ATOM 605 C C . ASN A 1 86 ? -23.360 0.998 16.209 1.00 95.31 86 ASN A C 1
ATOM 607 O O . ASN A 1 86 ? -24.184 0.322 16.826 1.00 95.31 86 ASN A O 1
ATOM 611 N N . GLU A 1 87 ? -23.443 1.192 14.889 1.00 96.56 87 GLU A N 1
ATOM 612 C CA . GLU A 1 87 ? -24.482 0.591 14.037 1.00 96.56 87 GLU A CA 1
ATOM 613 C C . GLU A 1 87 ? -24.436 -0.947 14.068 1.00 96.56 87 GLU A C 1
ATOM 615 O O . GLU A 1 87 ? -25.479 -1.599 14.124 1.00 96.56 87 GLU A O 1
ATOM 620 N N . LEU A 1 88 ? -23.231 -1.523 14.115 1.00 97.19 88 LEU A N 1
ATOM 621 C CA . LEU A 1 88 ? -22.983 -2.967 14.199 1.00 97.19 88 LEU A CA 1
ATOM 622 C C . LEU A 1 88 ? -23.025 -3.527 15.635 1.00 97.19 88 LEU A C 1
ATOM 624 O O . LEU A 1 88 ? -22.757 -4.710 15.846 1.00 97.19 88 LEU A O 1
ATOM 628 N N . GLN A 1 89 ? -23.370 -2.705 16.633 1.00 97.25 89 GLN A N 1
ATOM 629 C CA . GLN A 1 89 ? -23.383 -3.078 18.056 1.00 97.25 89 GLN A CA 1
ATOM 630 C C . GLN A 1 89 ? -22.019 -3.562 18.584 1.00 97.25 89 GLN A C 1
ATOM 632 O O . GLN A 1 89 ? -21.963 -4.402 19.479 1.00 97.25 89 GLN A O 1
ATOM 637 N N . ILE A 1 90 ? -20.920 -3.054 18.034 1.00 97.62 90 ILE A N 1
ATOM 638 C CA . ILE A 1 90 ? -19.544 -3.295 18.486 1.00 97.62 90 ILE A CA 1
ATOM 639 C C . ILE A 1 90 ? -19.189 -2.246 19.551 1.00 97.62 90 ILE A C 1
ATOM 641 O O . ILE A 1 90 ? -19.661 -1.112 19.493 1.00 97.62 90 ILE A O 1
ATOM 645 N N . HIS A 1 91 ? -18.362 -2.606 20.535 1.00 95.62 91 HIS A N 1
ATOM 646 C CA . HIS A 1 91 ? -17.951 -1.736 21.640 1.00 95.62 91 HIS A CA 1
ATOM 647 C C . HIS A 1 91 ? -16.544 -1.144 21.416 1.00 95.62 91 HIS A C 1
ATOM 649 O O . HIS A 1 91 ? -15.540 -1.798 21.704 1.00 95.62 91 HIS A O 1
ATOM 655 N N . PRO A 1 92 ? -16.418 0.096 20.911 1.00 94.00 92 PRO A N 1
ATOM 656 C CA . PRO A 1 92 ? -15.114 0.696 20.662 1.00 94.00 92 PRO A CA 1
ATOM 657 C C . PRO A 1 92 ? -14.476 1.260 21.939 1.00 94.00 92 PRO A C 1
ATOM 659 O O . PRO A 1 92 ? -15.035 2.118 22.625 1.00 94.00 92 PRO A O 1
ATOM 662 N N . LEU A 1 93 ? -13.248 0.831 22.215 1.00 95.12 93 LEU A N 1
ATOM 663 C CA . LEU A 1 93 ? -12.327 1.452 23.160 1.00 95.12 93 LEU A CA 1
ATOM 664 C C . LEU A 1 93 ? -11.489 2.484 22.401 1.00 95.12 93 LEU A C 1
ATOM 666 O O . LEU A 1 93 ? -10.594 2.124 21.639 1.00 95.12 93 LEU A O 1
ATOM 670 N N . VAL A 1 94 ? -11.801 3.767 22.580 1.00 95.00 94 VAL A N 1
ATOM 671 C CA . VAL A 1 94 ? -11.195 4.849 21.790 1.00 95.00 94 VAL A CA 1
ATOM 672 C C . VAL A 1 94 ? -10.014 5.496 22.521 1.00 95.00 94 VAL A C 1
ATOM 674 O O . VAL A 1 94 ? -10.096 5.799 23.710 1.00 95.00 94 VAL A O 1
ATOM 677 N N . TYR A 1 95 ? -8.932 5.768 21.801 1.00 94.62 95 TYR A N 1
ATOM 678 C CA . TYR A 1 95 ? -7.804 6.566 22.273 1.00 94.62 95 TYR A CA 1
ATOM 679 C C . TYR A 1 95 ? -7.465 7.643 21.252 1.00 94.62 95 TYR A C 1
ATOM 681 O O . TYR A 1 95 ? -7.307 7.343 20.071 1.00 94.62 95 TYR A O 1
ATOM 689 N N . LEU A 1 96 ? -7.312 8.883 21.717 1.00 93.44 96 LEU A N 1
ATOM 690 C CA . LEU A 1 96 ? -6.666 9.935 20.935 1.00 93.44 96 LEU A CA 1
ATOM 691 C C . LEU A 1 96 ? -5.218 10.042 21.390 1.00 93.44 96 LEU A C 1
ATOM 693 O O . LEU A 1 96 ? -4.973 10.136 22.594 1.00 93.44 96 LEU A O 1
ATOM 697 N N . VAL A 1 97 ? -4.283 9.997 20.448 1.00 93.19 97 VAL A N 1
ATOM 698 C CA . VAL A 1 97 ? -2.845 10.018 20.730 1.00 93.19 97 VAL A CA 1
ATOM 699 C C . VAL A 1 97 ? -2.195 11.117 19.911 1.00 93.19 97 VAL A C 1
ATOM 701 O O . VAL A 1 97 ? -2.321 11.124 18.688 1.00 93.19 97 VAL A O 1
ATOM 704 N N . ASP A 1 98 ? -1.476 12.018 20.575 1.00 92.31 98 ASP A N 1
ATOM 705 C CA . ASP A 1 98 ? -0.586 12.944 19.878 1.00 92.31 98 ASP A CA 1
ATOM 706 C C . ASP A 1 98 ? 0.710 12.216 19.479 1.00 92.31 98 ASP A C 1
ATOM 708 O O . ASP A 1 98 ? 1.448 11.768 20.364 1.00 92.31 98 ASP A O 1
ATOM 712 N N . PRO A 1 99 ? 1.008 12.064 18.173 1.00 90.25 99 PRO A N 1
ATOM 713 C CA . PRO A 1 99 ? 2.202 11.355 17.717 1.00 90.25 99 PRO A CA 1
ATOM 714 C C . PRO A 1 99 ? 3.514 12.092 18.038 1.00 90.25 99 PRO A C 1
ATOM 716 O O . PRO A 1 99 ? 4.580 11.480 17.975 1.00 90.25 99 PRO A O 1
ATOM 719 N N . ARG A 1 100 ? 3.468 13.386 18.384 1.00 89.38 100 ARG A N 1
ATOM 720 C CA . ARG A 1 100 ? 4.653 14.209 18.687 1.00 89.38 100 ARG A CA 1
ATOM 721 C C . ARG A 1 100 ? 5.089 14.107 20.140 1.00 89.38 100 ARG A C 1
ATOM 723 O O . ARG A 1 100 ? 6.223 14.457 20.470 1.00 89.38 100 ARG A O 1
ATOM 730 N N . GLU A 1 101 ? 4.198 13.665 21.017 1.00 86.75 101 GLU A N 1
ATOM 731 C CA . GLU A 1 101 ? 4.487 13.548 22.437 1.00 86.75 101 GLU A CA 1
ATOM 732 C C . GLU A 1 101 ? 5.009 12.148 22.798 1.00 86.75 101 GLU A C 1
ATOM 734 O O . GLU A 1 101 ? 4.539 11.133 22.276 1.00 86.75 101 GLU A O 1
ATOM 739 N N . PRO A 1 102 ? 5.973 12.049 23.731 1.00 84.31 102 PRO A N 1
ATOM 740 C CA . PRO A 1 102 ? 6.515 10.765 24.142 1.00 84.31 102 PRO A CA 1
ATOM 741 C C . PRO A 1 102 ? 5.449 9.907 24.830 1.00 84.31 102 PRO A C 1
ATOM 743 O O . PRO A 1 102 ? 4.694 10.364 25.692 1.00 84.31 102 PRO A O 1
ATOM 746 N N . LEU A 1 103 ? 5.433 8.618 24.496 1.00 86.44 103 LEU A N 1
ATOM 747 C CA . LEU A 1 103 ? 4.513 7.665 25.104 1.00 86.44 103 LEU A CA 1
ATOM 748 C C . LEU A 1 103 ? 4.973 7.264 26.505 1.00 86.44 103 LEU A C 1
ATOM 750 O O . LEU A 1 103 ? 6.125 6.904 26.741 1.00 86.44 103 LEU A O 1
ATOM 754 N N . ASN A 1 104 ? 4.031 7.255 27.443 1.00 86.88 104 ASN A N 1
ATOM 755 C CA . ASN A 1 104 ? 4.268 6.765 28.794 1.00 86.88 104 ASN A CA 1
ATOM 756 C C . ASN A 1 104 ? 4.279 5.220 28.821 1.00 86.88 104 ASN A C 1
ATOM 758 O O . ASN A 1 104 ? 3.334 4.582 28.354 1.00 86.88 104 ASN A O 1
ATOM 762 N N . ALA A 1 105 ? 5.283 4.607 29.455 1.00 89.38 105 ALA A N 1
ATOM 763 C CA . ALA A 1 105 ? 5.378 3.152 29.623 1.00 89.38 105 ALA A CA 1
ATOM 764 C C . ALA A 1 105 ? 4.141 2.533 30.309 1.00 89.38 105 ALA A C 1
ATOM 766 O O . ALA A 1 105 ? 3.698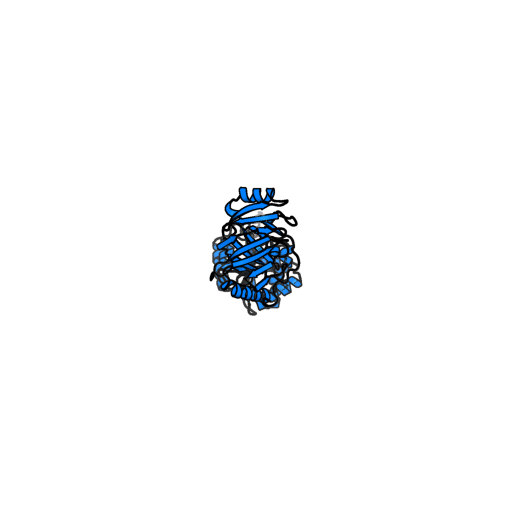 1.444 29.947 1.00 89.38 105 ALA A O 1
ATOM 767 N N . ALA A 1 106 ? 3.530 3.242 31.266 1.00 89.25 106 ALA A N 1
ATOM 768 C CA . ALA A 1 106 ? 2.301 2.791 31.920 1.00 89.25 106 ALA A CA 1
ATOM 769 C C . ALA A 1 106 ? 1.094 2.783 30.966 1.00 89.25 106 ALA A C 1
ATOM 771 O O . ALA A 1 106 ? 0.181 1.975 31.131 1.00 89.25 106 ALA A O 1
ATOM 772 N N . PHE A 1 107 ? 1.071 3.673 29.969 1.00 89.62 107 PHE A N 1
ATOM 773 C CA . PHE A 1 107 ? 0.052 3.649 28.924 1.00 89.62 107 PHE A CA 1
ATOM 774 C C . PHE A 1 107 ? 0.239 2.429 28.021 1.00 89.62 107 PHE A C 1
ATOM 776 O O . PHE A 1 107 ? -0.707 1.658 27.894 1.00 89.62 107 PHE A O 1
ATOM 783 N N . LEU A 1 108 ? 1.452 2.199 27.506 1.00 91.56 108 LEU A N 1
ATOM 784 C CA . LEU A 1 108 ? 1.751 1.039 26.659 1.00 91.56 108 LEU A CA 1
ATOM 785 C C . LEU A 1 108 ? 1.425 -0.290 27.351 1.00 91.56 108 LEU A C 1
ATOM 787 O O . LEU A 1 108 ? 0.802 -1.149 26.740 1.00 91.56 108 LEU A O 1
ATOM 791 N N . LYS A 1 109 ? 1.746 -0.427 28.645 1.00 92.44 109 LYS A N 1
ATOM 792 C CA . LYS A 1 109 ? 1.406 -1.624 29.432 1.00 92.44 109 LYS A CA 1
ATOM 793 C C . LYS A 1 109 ? -0.104 -1.853 29.576 1.00 92.44 109 LYS A C 1
ATOM 795 O O . LYS A 1 109 ? -0.547 -2.990 29.653 1.00 92.44 109 LYS A O 1
ATOM 800 N N . ARG A 1 110 ? -0.909 -0.791 29.673 1.00 91.25 110 ARG A N 1
ATOM 801 C CA . ARG A 1 110 ? -2.377 -0.936 29.703 1.00 91.25 110 ARG A CA 1
ATOM 802 C C . ARG A 1 110 ? -2.923 -1.272 28.325 1.00 91.25 110 ARG A C 1
ATOM 804 O O . ARG A 1 110 ? -3.812 -2.105 28.225 1.00 91.25 110 ARG A O 1
ATOM 811 N N . LEU A 1 111 ? -2.385 -0.626 27.294 1.00 93.38 111 LEU A N 1
ATOM 812 C CA . LEU A 1 111 ? -2.787 -0.862 25.917 1.00 93.38 111 LEU A CA 1
ATOM 813 C C . LEU A 1 111 ? -2.513 -2.312 25.511 1.00 93.38 111 LEU A C 1
ATOM 815 O O . LEU A 1 111 ? -3.384 -2.931 24.925 1.00 93.38 111 LEU A O 1
ATOM 819 N N . SER A 1 112 ? -1.365 -2.880 25.897 1.00 94.81 112 SER A N 1
ATOM 820 C CA . SER A 1 112 ? -1.035 -4.276 25.588 1.00 94.81 112 SER A CA 1
ATOM 821 C C . SER A 1 112 ? -2.029 -5.268 26.197 1.00 94.81 112 SER A C 1
ATOM 823 O O . SER A 1 112 ? -2.416 -6.215 25.531 1.00 94.81 112 SER A O 1
ATOM 825 N N . LEU A 1 113 ? -2.499 -5.023 27.428 1.00 93.81 113 LEU A N 1
ATOM 826 C CA . LEU A 1 113 ? -3.543 -5.852 28.047 1.00 93.81 113 LEU A CA 1
ATOM 827 C C . LEU A 1 113 ? -4.865 -5.761 27.273 1.00 93.81 113 LEU A C 1
ATOM 829 O O . LEU A 1 113 ? -5.523 -6.765 27.057 1.00 93.81 113 LEU A O 1
ATOM 833 N N . GLN A 1 114 ? -5.237 -4.564 26.817 1.00 93.75 114 GLN A N 1
ATOM 834 C CA . GLN A 1 114 ? -6.458 -4.378 26.026 1.00 93.75 114 GLN A CA 1
ATOM 835 C C . GLN A 1 114 ? -6.358 -5.006 24.643 1.00 93.75 114 GLN A C 1
ATOM 837 O O . GLN A 1 114 ? -7.345 -5.541 24.155 1.00 93.75 114 GLN A O 1
ATOM 842 N N . VAL A 1 115 ? -5.181 -4.941 24.018 1.00 95.50 115 VAL A N 1
ATOM 843 C CA . VAL A 1 115 ? -4.912 -5.580 22.729 1.00 95.50 115 VAL A CA 1
ATOM 844 C C . VAL A 1 115 ? -5.226 -7.078 22.796 1.00 95.50 115 VAL A C 1
ATOM 846 O O . VAL A 1 115 ? -5.788 -7.604 21.847 1.00 95.50 115 VAL A O 1
ATOM 849 N N . GLU A 1 116 ? -4.940 -7.751 23.911 1.00 92.75 116 GLU A N 1
ATOM 850 C CA . GLU A 1 116 ? -5.240 -9.180 24.099 1.00 92.75 116 GLU A CA 1
ATOM 851 C C . GLU A 1 116 ? -6.739 -9.485 24.309 1.00 92.75 116 GLU A C 1
ATOM 853 O O . GLU A 1 116 ? -7.163 -10.625 24.131 1.00 92.75 116 GLU A O 1
ATOM 858 N N . GLU A 1 117 ? -7.548 -8.489 24.683 1.00 93.94 117 GLU A N 1
ATOM 859 C CA . GLU A 1 117 ? -8.961 -8.655 25.065 1.00 93.94 117 GLU A CA 1
ATOM 860 C C . GLU A 1 117 ? -9.961 -8.230 23.972 1.00 93.94 117 GLU A C 1
ATOM 862 O O . GLU A 1 117 ? -11.163 -8.487 24.094 1.00 93.94 117 GLU A O 1
ATOM 867 N N . VAL A 1 118 ? -9.502 -7.553 22.917 1.00 96.75 118 VAL A N 1
ATOM 868 C CA . VAL A 1 118 ? -10.357 -7.047 21.831 1.00 96.75 118 VAL A CA 1
ATOM 869 C C . VAL A 1 118 ? -10.408 -8.003 20.640 1.00 96.75 118 VAL A C 1
ATOM 871 O O . VAL A 1 118 ? -9.538 -8.838 20.442 1.00 96.75 118 VAL A O 1
ATOM 874 N N . ALA A 1 119 ? -11.434 -7.861 19.802 1.00 97.25 119 ALA A N 1
ATOM 875 C CA . ALA A 1 119 ? -11.560 -8.618 18.557 1.00 97.25 119 ALA A CA 1
ATOM 876 C C . ALA A 1 119 ? -10.705 -8.045 17.414 1.00 97.25 119 ALA A C 1
ATOM 878 O O . ALA A 1 119 ? -10.362 -8.765 16.478 1.00 97.25 119 ALA A O 1
ATOM 879 N N . ALA A 1 120 ? -10.380 -6.750 17.458 1.00 97.69 120 ALA A N 1
ATOM 880 C CA . ALA A 1 120 ? -9.547 -6.088 16.461 1.00 97.69 120 ALA A CA 1
ATOM 881 C C . ALA A 1 120 ? -8.914 -4.802 17.003 1.00 97.69 120 ALA A C 1
ATOM 883 O O . ALA A 1 120 ? -9.473 -4.136 17.881 1.00 97.69 120 ALA A O 1
ATOM 884 N N . CYS A 1 121 ? -7.785 -4.426 16.403 1.00 97.94 121 CYS A N 1
ATOM 885 C CA . CYS A 1 121 ? -7.076 -3.180 16.671 1.00 97.94 121 CYS A CA 1
ATOM 886 C C . CYS A 1 121 ? -7.049 -2.335 15.403 1.00 97.94 121 CYS A C 1
ATOM 888 O O . CYS A 1 121 ? -6.591 -2.795 14.361 1.00 97.94 121 CYS A O 1
ATOM 890 N N . ILE A 1 122 ? -7.498 -1.090 15.487 1.00 97.75 122 ILE A N 1
ATOM 891 C CA . ILE A 1 122 ? -7.494 -0.149 14.373 1.00 97.75 122 ILE A CA 1
ATOM 892 C C . ILE A 1 122 ? -6.744 1.099 14.815 1.00 97.75 122 ILE A C 1
ATOM 894 O O . ILE A 1 122 ? -7.117 1.724 15.807 1.00 97.75 122 ILE A O 1
ATOM 898 N N . ALA A 1 123 ? -5.705 1.477 14.074 1.00 97.31 123 ALA A N 1
ATOM 899 C CA . ALA A 1 123 ? -5.019 2.746 14.268 1.00 97.31 123 ALA A CA 1
ATOM 900 C C . ALA A 1 123 ? -5.165 3.638 13.037 1.00 97.31 123 ALA A C 1
ATOM 902 O O . ALA A 1 123 ? -5.023 3.167 11.911 1.00 97.31 123 ALA A O 1
ATOM 903 N N . ILE A 1 124 ? -5.409 4.926 13.250 1.00 96.75 124 ILE A N 1
ATOM 904 C CA . ILE A 1 124 ? -5.446 5.938 12.197 1.00 96.75 124 ILE A CA 1
ATOM 905 C C . ILE A 1 124 ? -4.331 6.935 12.469 1.00 96.75 124 ILE A C 1
ATOM 907 O O . ILE A 1 124 ? -4.391 7.688 13.443 1.00 96.75 124 ILE A O 1
ATOM 911 N N . GLN A 1 125 ? -3.319 6.930 11.610 1.00 93.75 125 GLN A N 1
ATOM 912 C CA . GLN A 1 125 ? -2.225 7.891 11.648 1.00 93.75 125 GLN A CA 1
ATOM 913 C C . GLN A 1 125 ? -2.380 8.911 10.519 1.00 93.75 125 GLN A C 1
ATOM 915 O O . GLN A 1 125 ? -2.807 8.570 9.415 1.00 93.75 125 GLN A O 1
ATOM 920 N N . ALA A 1 126 ? -2.043 10.164 10.816 1.00 91.06 126 ALA A N 1
ATOM 921 C CA . ALA A 1 126 ? -2.055 11.258 9.852 1.00 91.06 126 ALA A CA 1
ATOM 922 C C . ALA A 1 126 ? -0.682 11.356 9.156 1.00 91.06 126 ALA A C 1
ATOM 924 O O . ALA A 1 126 ? -0.047 10.338 8.880 1.00 91.06 126 ALA A O 1
ATOM 925 N N . ALA A 1 127 ? -0.207 12.573 8.879 1.00 87.31 127 ALA A N 1
ATOM 926 C CA . ALA A 1 127 ? 1.116 12.799 8.302 1.00 87.31 127 ALA A CA 1
ATOM 927 C C . ALA A 1 127 ? 2.256 12.399 9.254 1.00 87.31 127 ALA A C 1
ATOM 929 O O . ALA A 1 127 ? 3.258 11.843 8.805 1.00 87.31 127 ALA A O 1
ATOM 930 N N . THR A 1 128 ? 2.111 12.652 10.560 1.00 90.50 128 THR A N 1
ATOM 931 C CA . THR A 1 128 ? 3.106 12.224 11.550 1.00 90.50 128 THR A CA 1
ATOM 932 C C . THR A 1 128 ? 2.846 10.766 11.953 1.00 90.50 128 THR A C 1
ATOM 934 O O . THR A 1 128 ? 1.755 10.464 12.451 1.00 90.50 128 THR A O 1
ATOM 937 N N . PRO A 1 129 ? 3.815 9.848 11.769 1.00 90.50 129 PRO A N 1
ATOM 938 C CA . PRO A 1 129 ? 3.643 8.449 12.140 1.00 90.50 129 PRO A CA 1
ATOM 939 C C . PRO A 1 129 ? 3.595 8.283 13.659 1.00 90.50 129 PRO A C 1
ATOM 941 O O . PRO A 1 129 ? 4.229 9.029 14.408 1.00 90.50 129 PRO A O 1
ATOM 944 N N . PHE A 1 130 ? 2.882 7.257 14.123 1.00 93.88 130 PHE A N 1
ATOM 945 C CA . PHE A 1 130 ? 2.939 6.879 15.531 1.00 93.88 130 PHE A CA 1
ATOM 946 C C . PHE A 1 130 ? 4.333 6.384 15.930 1.00 93.88 130 PHE A C 1
ATOM 948 O O . PHE A 1 130 ? 5.064 5.798 15.129 1.00 93.88 130 PHE A O 1
ATOM 955 N N . ALA A 1 131 ? 4.682 6.565 17.206 1.00 93.38 131 ALA A N 1
ATOM 956 C CA . ALA A 1 131 ? 5.935 6.050 17.741 1.00 93.38 131 ALA A CA 1
ATOM 957 C C . ALA A 1 131 ? 6.025 4.513 17.576 1.00 93.38 131 ALA A C 1
ATOM 959 O O . ALA A 1 131 ? 5.028 3.824 17.827 1.00 93.38 131 ALA A O 1
ATOM 960 N N . PRO A 1 132 ? 7.210 3.953 17.247 1.00 93.19 132 PRO A N 1
ATOM 961 C CA . PRO A 1 132 ? 7.373 2.523 16.963 1.00 93.19 132 PRO A CA 1
ATOM 962 C C . PRO A 1 132 ? 6.804 1.595 18.042 1.00 93.19 132 PRO A C 1
ATOM 964 O O . PRO A 1 132 ? 6.106 0.643 17.720 1.00 93.19 132 PRO A O 1
ATOM 967 N N . ALA A 1 133 ? 6.987 1.926 19.323 1.00 94.31 133 ALA A N 1
ATOM 968 C CA . ALA A 1 133 ? 6.479 1.113 20.430 1.00 94.31 133 ALA A CA 1
ATOM 969 C C . ALA A 1 133 ? 4.938 0.990 20.460 1.00 94.31 133 ALA A C 1
ATOM 971 O O . ALA A 1 133 ? 4.409 -0.026 20.908 1.00 94.31 133 ALA A O 1
ATOM 972 N N . LEU A 1 134 ? 4.201 2.005 19.989 1.00 95.56 134 LEU A N 1
ATOM 973 C CA . LEU A 1 134 ? 2.742 1.927 19.849 1.00 95.56 134 LEU A CA 1
ATOM 974 C C . LEU A 1 134 ? 2.353 1.056 18.658 1.00 95.56 134 LEU A C 1
ATOM 976 O O . LEU A 1 134 ? 1.465 0.216 18.782 1.00 95.56 134 LEU A O 1
ATOM 980 N N . VAL A 1 135 ? 3.043 1.237 17.531 1.00 95.12 135 VAL A N 1
ATOM 981 C CA . VAL A 1 135 ? 2.845 0.435 16.318 1.00 95.12 135 VAL A CA 1
ATOM 982 C C . VAL A 1 135 ? 3.086 -1.044 16.619 1.00 95.12 135 VAL A C 1
ATOM 984 O O . VAL A 1 135 ? 2.236 -1.867 16.304 1.00 95.12 135 VAL A O 1
ATOM 987 N N . GLU A 1 136 ? 4.186 -1.381 17.291 1.00 95.38 136 GLU A N 1
ATOM 988 C CA . GLU A 1 136 ? 4.527 -2.749 17.703 1.00 95.38 136 GLU A CA 1
ATOM 989 C C . GLU A 1 136 ? 3.487 -3.342 18.661 1.00 95.38 136 GLU A C 1
ATOM 991 O O . GLU A 1 136 ? 3.047 -4.473 18.463 1.00 95.38 136 GLU A O 1
ATOM 996 N N . CYS A 1 137 ? 3.047 -2.569 19.660 1.00 96.19 137 CYS A N 1
ATOM 997 C CA . CYS A 1 137 ? 2.024 -2.999 20.615 1.00 96.19 137 CYS A CA 1
ATOM 998 C C . CYS A 1 137 ? 0.701 -3.352 19.918 1.00 96.19 137 CYS A C 1
ATOM 1000 O O . CYS A 1 137 ? 0.133 -4.412 20.164 1.00 96.19 137 CYS A O 1
ATOM 1002 N N . LEU A 1 138 ? 0.227 -2.498 19.006 1.00 96.94 138 LEU A N 1
ATOM 1003 C CA . LEU A 1 138 ? -1.017 -2.734 18.270 1.00 96.94 138 LEU A CA 1
ATOM 1004 C C . LEU A 1 138 ? -0.874 -3.857 17.234 1.00 96.94 138 LEU A C 1
ATOM 1006 O O . LEU A 1 138 ? -1.776 -4.681 17.092 1.00 96.94 138 LEU A O 1
ATOM 1010 N N . ALA A 1 139 ? 0.261 -3.909 16.530 1.00 95.56 139 ALA A N 1
ATOM 1011 C CA . ALA A 1 139 ? 0.551 -4.913 15.508 1.00 95.56 139 ALA A CA 1
ATOM 1012 C C . ALA A 1 139 ? 0.735 -6.325 16.078 1.00 95.56 139 ALA A C 1
ATOM 1014 O O . ALA A 1 139 ? 0.690 -7.288 15.315 1.00 95.56 139 ALA A O 1
ATOM 1015 N N . ALA A 1 140 ? 0.930 -6.476 17.392 1.00 95.38 140 ALA A N 1
ATOM 1016 C CA . ALA A 1 140 ? 0.936 -7.782 18.045 1.00 95.38 140 ALA A CA 1
ATOM 1017 C C . ALA A 1 140 ? -0.413 -8.516 17.901 1.00 95.38 140 ALA A C 1
ATOM 1019 O O . ALA A 1 140 ? -0.445 -9.746 17.939 1.00 95.38 140 ALA A O 1
ATOM 1020 N N . HIS A 1 141 ? -1.513 -7.785 17.686 1.00 96.31 141 HIS A N 1
ATOM 1021 C CA . HIS A 1 141 ? -2.822 -8.375 17.426 1.00 96.31 141 HIS A CA 1
ATOM 1022 C C . HIS A 1 141 ? -2.908 -8.984 16.022 1.00 96.31 141 HIS A C 1
ATOM 1024 O O . HIS A 1 141 ? -2.464 -8.379 15.047 1.00 96.31 141 HIS A O 1
ATOM 1030 N N . ALA A 1 142 ? -3.553 -10.148 15.895 1.00 93.88 142 ALA A N 1
ATOM 1031 C CA . ALA A 1 142 ? -3.727 -10.803 14.597 1.00 93.88 142 ALA A CA 1
ATOM 1032 C C . ALA A 1 142 ? -4.610 -9.991 13.636 1.00 93.88 142 ALA A C 1
ATOM 1034 O O . ALA A 1 142 ? -4.304 -9.897 12.456 1.00 93.88 142 ALA A O 1
ATOM 1035 N N . SER A 1 143 ? -5.648 -9.338 14.159 1.00 95.19 143 SER A N 1
ATOM 1036 C CA . SER A 1 143 ? -6.567 -8.479 13.397 1.00 95.19 143 SER A CA 1
ATOM 1037 C C . SER A 1 143 ? -6.225 -6.995 13.574 1.00 95.19 143 SER A C 1
ATOM 1039 O O . SER A 1 143 ? -7.059 -6.211 14.029 1.00 95.19 143 SER A O 1
ATOM 1041 N N . ALA A 1 144 ? -4.967 -6.620 13.327 1.00 95.69 144 ALA A N 1
ATOM 1042 C CA . ALA A 1 144 ? -4.506 -5.234 13.400 1.00 95.69 144 ALA A CA 1
ATOM 1043 C C . ALA A 1 144 ? -4.602 -4.534 12.034 1.00 95.69 144 ALA A C 1
ATOM 1045 O O . ALA A 1 144 ? -4.128 -5.061 11.026 1.00 95.69 144 ALA A O 1
ATOM 1046 N N . VAL A 1 145 ? -5.166 -3.324 12.010 1.00 95.88 145 VAL A N 1
ATOM 1047 C CA . VAL A 1 145 ? -5.285 -2.475 10.817 1.00 95.88 145 VAL A CA 1
ATOM 1048 C C . VAL A 1 145 ? -4.709 -1.094 11.086 1.00 95.88 145 VAL A C 1
ATOM 1050 O O . VAL A 1 145 ? -5.064 -0.451 12.072 1.00 95.88 145 VAL A O 1
ATOM 1053 N N . PHE A 1 146 ? -3.873 -0.603 10.176 1.00 94.75 146 PHE A N 1
ATOM 1054 C CA . PHE A 1 146 ? -3.349 0.759 10.198 1.00 94.75 146 PHE A CA 1
ATOM 1055 C C . PHE A 1 146 ? -3.813 1.538 8.976 1.00 94.75 146 PHE A C 1
ATOM 1057 O O . PHE A 1 146 ? -3.477 1.192 7.848 1.00 94.75 146 PHE A O 1
ATOM 1064 N N . LEU A 1 147 ? -4.578 2.601 9.207 1.00 94.38 147 LEU A N 1
ATOM 1065 C CA . LEU A 1 147 ? -4.946 3.586 8.203 1.00 94.38 147 LEU A CA 1
ATOM 1066 C C . LEU A 1 147 ? -3.871 4.673 8.198 1.00 94.38 147 LEU A C 1
ATOM 1068 O O . LEU A 1 147 ? -3.724 5.417 9.165 1.00 94.38 147 LEU A O 1
ATOM 1072 N N . GLU A 1 148 ? -3.122 4.746 7.106 1.00 91.44 148 GLU A N 1
ATOM 1073 C CA . GLU A 1 148 ? -2.035 5.691 6.876 1.00 91.44 148 GLU A CA 1
ATOM 1074 C C . GLU A 1 148 ? -2.551 6.815 5.985 1.00 91.44 148 GLU A C 1
ATOM 1076 O O . GLU A 1 148 ? -2.741 6.643 4.779 1.00 91.44 148 GLU A O 1
ATOM 1081 N N . VAL A 1 149 ? -2.838 7.961 6.596 1.00 90.56 149 VAL A N 1
ATOM 1082 C CA . VAL A 1 149 ? -3.643 9.011 5.977 1.00 90.56 149 VAL A CA 1
ATOM 1083 C C . VAL A 1 149 ? -2.866 10.330 5.935 1.00 90.56 149 VAL A C 1
ATOM 1085 O O . VAL A 1 149 ? -3.225 11.289 6.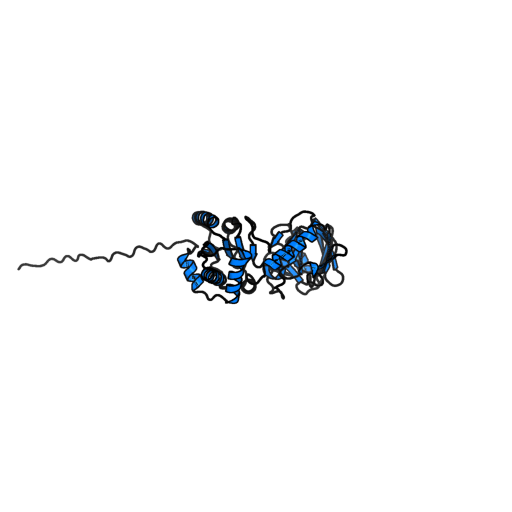616 1.00 90.56 149 VAL A O 1
ATOM 1088 N N . PRO A 1 150 ? -1.791 10.428 5.128 1.00 87.62 150 PRO A N 1
ATOM 1089 C CA . PRO A 1 150 ? -0.967 11.636 5.073 1.00 87.62 150 PRO A CA 1
ATOM 1090 C C . PRO A 1 150 ? -1.673 12.823 4.397 1.00 87.62 150 PRO A C 1
ATOM 1092 O O . PRO A 1 150 ? -1.158 13.936 4.414 1.00 87.62 150 PRO A O 1
ATOM 1095 N N . SER A 1 151 ? -2.832 12.603 3.763 1.00 88.00 151 SER A N 1
ATOM 1096 C CA . SER A 1 151 ? -3.636 13.656 3.135 1.00 88.00 151 SER A CA 1
ATOM 1097 C C . SER A 1 151 ? -5.105 13.259 2.987 1.00 88.00 151 SER A C 1
ATOM 1099 O O . SER A 1 151 ? -5.440 12.073 2.903 1.00 88.00 151 SER A O 1
ATOM 1101 N N . ASP A 1 152 ? -5.975 14.252 2.805 1.00 86.19 152 ASP A N 1
ATOM 1102 C CA . ASP A 1 152 ? -7.400 14.051 2.518 1.00 86.19 152 ASP A CA 1
ATOM 1103 C C . ASP A 1 152 ? -7.653 13.204 1.264 1.00 86.19 152 ASP A C 1
ATOM 1105 O O . ASP A 1 152 ? -8.663 12.508 1.158 1.00 86.19 152 ASP A O 1
ATOM 1109 N N . ALA A 1 153 ? -6.760 13.281 0.271 1.00 86.31 153 ALA A N 1
ATOM 1110 C CA . ALA A 1 153 ? -6.885 12.492 -0.949 1.00 86.31 153 ALA A CA 1
ATOM 1111 C C . ALA A 1 153 ? -6.757 10.992 -0.661 1.00 86.31 153 ALA A C 1
ATOM 1113 O O . ALA A 1 153 ? -7.530 10.204 -1.207 1.00 86.31 153 ALA A O 1
ATOM 1114 N N . VAL A 1 154 ? -5.835 10.623 0.233 1.00 88.62 154 VAL A N 1
ATOM 1115 C CA . VAL A 1 154 ? -5.686 9.249 0.721 1.00 88.62 154 VAL A CA 1
ATOM 1116 C C . VAL A 1 154 ? -6.859 8.872 1.619 1.00 88.62 154 VAL A C 1
ATOM 1118 O O . VAL A 1 154 ? -7.423 7.792 1.449 1.00 88.62 154 VAL A O 1
ATOM 1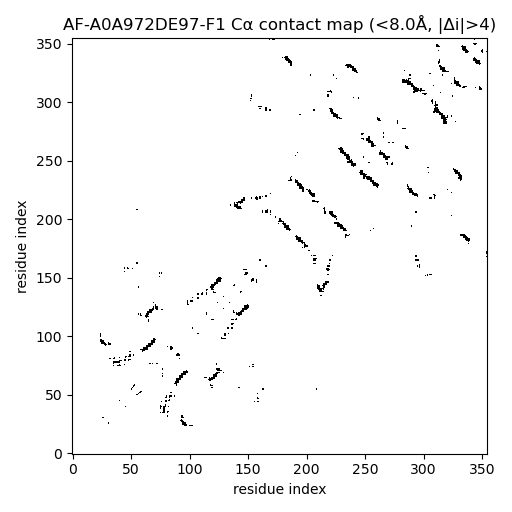121 N N . ALA A 1 155 ? -7.293 9.780 2.499 1.00 87.56 155 ALA A N 1
ATOM 1122 C CA . ALA A 1 155 ? -8.417 9.553 3.410 1.00 87.56 155 ALA A CA 1
ATOM 1123 C C . ALA A 1 155 ? -9.677 9.111 2.667 1.00 87.56 155 ALA A C 1
ATOM 1125 O O . ALA A 1 155 ? -10.287 8.095 2.995 1.00 87.56 155 ALA A O 1
ATOM 1126 N N . ARG A 1 156 ? -9.992 9.822 1.578 1.00 86.06 156 ARG A N 1
ATOM 1127 C CA . ARG A 1 156 ? -11.138 9.535 0.710 1.00 86.06 156 ARG A CA 1
ATOM 1128 C C . ARG A 1 156 ? -11.087 8.165 0.040 1.00 86.06 156 ARG A C 1
ATOM 1130 O O . ARG A 1 156 ? -12.087 7.791 -0.555 1.00 86.06 156 ARG A O 1
ATOM 1137 N N . GLN A 1 157 ? -9.966 7.450 0.053 1.00 87.81 157 GLN A N 1
ATOM 1138 C CA . GLN A 1 157 ? -9.829 6.139 -0.593 1.00 87.81 157 GLN A CA 1
ATOM 1139 C C . GLN A 1 157 ? -9.462 5.017 0.384 1.00 87.81 157 GLN A C 1
ATOM 1141 O O . GLN A 1 157 ? -9.657 3.850 0.053 1.00 87.81 157 GLN A O 1
ATOM 1146 N N . ALA A 1 158 ? -8.987 5.345 1.590 1.00 87.06 158 ALA A N 1
ATOM 1147 C CA . ALA A 1 158 ? -8.462 4.380 2.557 1.00 87.06 158 ALA A CA 1
ATOM 1148 C C . ALA A 1 158 ? -9.453 3.251 2.898 1.00 87.06 158 ALA A C 1
ATOM 1150 O O . ALA A 1 158 ? -9.042 2.102 3.022 1.00 87.06 158 ALA A O 1
ATOM 1151 N N . LEU A 1 159 ? -10.749 3.571 2.991 1.00 90.19 159 LEU A N 1
ATOM 1152 C CA . LEU A 1 159 ? -11.829 2.633 3.332 1.00 90.19 159 LEU A CA 1
ATOM 1153 C C . LEU A 1 159 ? -12.676 2.185 2.129 1.00 90.19 159 LEU A C 1
ATOM 1155 O O . LEU A 1 159 ? -13.745 1.611 2.314 1.00 90.19 159 LEU A O 1
ATOM 1159 N N . ARG A 1 160 ? -12.258 2.489 0.894 1.00 88.00 160 ARG A N 1
ATOM 1160 C CA . ARG A 1 160 ? -13.072 2.232 -0.312 1.00 88.00 160 ARG A CA 1
ATOM 1161 C C . ARG A 1 160 ? -12.641 1.016 -1.121 1.00 88.00 160 ARG A C 1
ATOM 1163 O O . ARG A 1 160 ? -13.335 0.652 -2.065 1.00 88.00 160 ARG A O 1
ATOM 1170 N N . ALA A 1 161 ? -11.498 0.431 -0.786 1.00 86.00 161 ALA A N 1
ATOM 1171 C CA . ALA A 1 161 ? -10.970 -0.719 -1.498 1.00 86.00 161 ALA A CA 1
ATOM 1172 C C . ALA A 1 161 ? -11.777 -1.988 -1.185 1.00 86.00 161 ALA A C 1
ATOM 1174 O O . ALA A 1 161 ? -12.097 -2.247 -0.025 1.00 86.00 161 ALA A O 1
ATOM 1175 N N . ASP A 1 162 ? -12.032 -2.806 -2.205 1.00 87.88 162 ASP A N 1
ATOM 1176 C CA . ASP A 1 162 ? -12.541 -4.166 -2.024 1.00 87.88 162 ASP A CA 1
ATOM 1177 C C . ASP A 1 162 ? -11.385 -5.090 -1.619 1.00 87.88 162 ASP A C 1
ATOM 1179 O O . ASP A 1 162 ? -10.658 -5.617 -2.461 1.00 87.88 162 ASP A O 1
ATOM 1183 N N . LEU A 1 163 ? -11.177 -5.241 -0.309 1.00 88.81 163 LEU A N 1
ATOM 1184 C CA . LEU A 1 163 ? -10.053 -5.999 0.244 1.00 88.81 163 LEU A CA 1
ATOM 1185 C C . LEU A 1 163 ? -10.081 -7.487 -0.138 1.00 88.81 163 LEU A C 1
ATOM 1187 O O . LEU A 1 163 ? -9.016 -8.093 -0.255 1.00 88.81 163 LEU A O 1
ATOM 1191 N N . GLU A 1 164 ? -11.258 -8.069 -0.381 1.00 87.44 164 GLU A N 1
ATOM 1192 C CA . GLU A 1 164 ? -11.374 -9.462 -0.828 1.00 87.44 164 GLU A CA 1
ATOM 1193 C C . GLU A 1 164 ? -10.875 -9.618 -2.269 1.00 87.44 164 GLU A C 1
ATOM 1195 O O . GLU A 1 164 ? -10.148 -10.567 -2.579 1.00 87.44 164 GLU A O 1
ATOM 1200 N N . GLU A 1 165 ? -11.230 -8.677 -3.152 1.00 88.62 165 GLU A N 1
ATOM 1201 C CA . GLU A 1 165 ? -10.705 -8.631 -4.519 1.00 88.62 165 GLU A CA 1
ATOM 1202 C C . GLU A 1 165 ? -9.183 -8.422 -4.516 1.00 88.62 165 GLU A C 1
ATOM 1204 O O . GLU A 1 165 ? -8.464 -9.161 -5.197 1.00 88.62 165 GLU A O 1
ATOM 1209 N N . LEU A 1 166 ? -8.679 -7.485 -3.696 1.00 91.06 166 LEU A N 1
ATOM 1210 C CA . LEU A 1 166 ? -7.235 -7.245 -3.557 1.00 91.06 166 LEU A CA 1
ATOM 1211 C C . LEU A 1 166 ? -6.497 -8.508 -3.120 1.00 91.06 166 LEU A C 1
ATOM 1213 O O . LEU A 1 166 ? -5.474 -8.863 -3.713 1.00 91.06 166 LEU A O 1
ATOM 1217 N N . HIS A 1 167 ? -7.025 -9.185 -2.098 1.00 89.38 167 HIS A N 1
ATOM 1218 C CA . HIS A 1 167 ? -6.430 -10.396 -1.562 1.00 89.38 167 HIS A CA 1
ATOM 1219 C C . HIS A 1 167 ? -6.389 -11.499 -2.621 1.00 89.38 167 HIS A C 1
ATOM 1221 O O . HIS A 1 167 ? -5.339 -12.109 -2.835 1.00 89.38 167 HIS A O 1
ATOM 1227 N N . ARG A 1 168 ? -7.503 -11.722 -3.330 1.00 90.12 168 ARG A N 1
ATOM 1228 C CA . ARG A 1 168 ? -7.620 -12.747 -4.376 1.00 90.12 168 ARG A CA 1
ATOM 1229 C C . ARG A 1 168 ? -6.639 -12.511 -5.519 1.00 90.12 168 ARG A C 1
ATOM 1231 O O . ARG A 1 168 ? -5.912 -13.434 -5.892 1.00 90.12 168 ARG A O 1
ATOM 1238 N N . LEU A 1 169 ? -6.584 -11.285 -6.039 1.00 92.06 169 LEU A N 1
ATOM 1239 C CA . LEU A 1 169 ? -5.642 -10.899 -7.089 1.00 92.06 169 LEU A CA 1
ATOM 1240 C C . LEU A 1 169 ? -4.193 -11.102 -6.624 1.00 92.06 169 LEU A C 1
ATOM 1242 O O . LEU A 1 169 ? -3.385 -11.685 -7.348 1.00 92.06 169 LEU A O 1
ATOM 1246 N N . GLY A 1 170 ? -3.879 -10.682 -5.394 1.00 92.19 170 GLY A N 1
ATOM 1247 C CA . GLY A 1 170 ? -2.569 -10.887 -4.788 1.00 92.19 170 GLY A CA 1
ATOM 1248 C C . GLY A 1 170 ? -2.192 -12.366 -4.711 1.00 92.19 170 GLY A C 1
ATOM 1249 O O . GLY A 1 170 ? -1.141 -12.751 -5.216 1.00 92.19 170 GLY A O 1
ATOM 1250 N N . VAL A 1 171 ? -3.063 -13.219 -4.163 1.00 91.50 171 VAL A N 1
ATOM 1251 C CA . VAL A 1 171 ? -2.845 -14.676 -4.059 1.00 91.50 171 VAL A CA 1
ATOM 1252 C C . VAL A 1 171 ? -2.643 -15.321 -5.432 1.00 91.50 171 VAL A C 1
ATOM 1254 O O . VAL A 1 171 ? -1.742 -16.149 -5.593 1.00 91.50 171 VAL A O 1
ATOM 1257 N N . ASN A 1 172 ? -3.442 -14.938 -6.431 1.00 91.94 172 ASN A N 1
ATOM 1258 C CA . ASN A 1 172 ? -3.294 -15.432 -7.799 1.00 91.94 172 ASN A CA 1
ATOM 1259 C C . ASN A 1 172 ? -1.929 -15.057 -8.388 1.00 91.94 172 ASN A C 1
ATOM 1261 O O . ASN A 1 172 ? -1.267 -15.903 -8.991 1.00 91.94 172 ASN A O 1
ATOM 1265 N N . LEU A 1 173 ? -1.485 -13.817 -8.177 1.00 91.38 173 LEU A N 1
ATOM 1266 C CA . LEU A 1 173 ? -0.191 -13.340 -8.652 1.00 91.38 173 LEU A CA 1
ATOM 1267 C C . LEU A 1 173 ? 0.978 -14.022 -7.926 1.00 91.38 173 LEU A C 1
ATOM 1269 O O . LEU A 1 173 ? 1.914 -14.468 -8.587 1.00 91.38 173 LEU A O 1
ATOM 1273 N N . VAL A 1 174 ? 0.901 -14.193 -6.599 1.00 91.69 174 VAL A N 1
ATOM 1274 C CA . VAL A 1 174 ? 1.901 -14.953 -5.824 1.00 91.69 174 VAL A CA 1
ATOM 1275 C C . VAL A 1 174 ? 2.041 -16.373 -6.367 1.00 91.69 174 VAL A C 1
ATOM 1277 O O . VAL A 1 174 ? 3.159 -16.838 -6.575 1.00 91.69 174 VAL A O 1
ATOM 1280 N N . ARG A 1 175 ? 0.921 -17.054 -6.643 1.00 89.88 175 ARG A N 1
ATOM 1281 C CA . ARG A 1 175 ? 0.926 -18.427 -7.168 1.00 89.88 175 ARG A CA 1
ATOM 1282 C C . ARG A 1 175 ? 1.628 -18.537 -8.524 1.00 89.88 175 ARG A C 1
ATOM 1284 O O . ARG A 1 175 ? 2.310 -19.525 -8.774 1.00 89.88 175 ARG A O 1
ATOM 1291 N N . ARG A 1 176 ? 1.468 -17.551 -9.410 1.00 87.75 176 ARG A N 1
ATOM 1292 C CA . ARG A 1 176 ? 2.168 -17.548 -10.708 1.00 87.75 176 ARG A CA 1
ATOM 1293 C C . ARG A 1 176 ? 3.654 -17.263 -10.532 1.00 87.75 176 ARG A C 1
ATOM 1295 O O . ARG A 1 176 ? 4.501 -18.014 -11.026 1.00 87.75 176 ARG A O 1
ATOM 1302 N N . ALA A 1 177 ? 3.961 -16.231 -9.751 1.00 88.62 177 ALA A N 1
ATOM 1303 C CA . ALA A 1 177 ? 5.327 -15.814 -9.479 1.00 88.62 177 ALA A CA 1
ATOM 1304 C C . ALA A 1 177 ? 6.151 -16.895 -8.765 1.00 88.62 177 ALA A C 1
ATOM 1306 O O . ALA A 1 177 ? 7.336 -17.021 -9.045 1.00 88.62 177 ALA A O 1
ATOM 1307 N N . SER A 1 178 ? 5.542 -17.745 -7.927 1.00 85.62 178 SER A N 1
ATOM 1308 C CA . SER A 1 178 ? 6.264 -18.820 -7.226 1.00 85.62 178 SER A CA 1
ATOM 1309 C C . SER A 1 178 ? 6.903 -19.866 -8.145 1.00 85.62 178 SER A C 1
ATOM 1311 O O . SER A 1 178 ? 7.765 -20.611 -7.694 1.00 85.62 178 SER A O 1
ATOM 1313 N N . SER A 1 179 ? 6.477 -19.932 -9.410 1.00 82.88 179 SER A N 1
ATOM 1314 C CA . SER A 1 179 ? 7.021 -20.838 -10.433 1.00 82.88 179 SER A CA 1
ATOM 1315 C C . SER A 1 179 ? 7.809 -20.117 -11.533 1.00 82.88 179 SER A C 1
ATOM 1317 O O . SER A 1 179 ? 8.087 -20.703 -12.575 1.00 82.88 179 SER A O 1
ATOM 1319 N N . THR A 1 180 ? 8.127 -18.837 -11.327 1.00 86.62 180 THR A N 1
ATOM 1320 C CA . THR A 1 180 ? 8.760 -17.972 -12.326 1.00 86.62 180 THR A CA 1
ATOM 1321 C C . THR A 1 180 ? 10.101 -17.465 -11.807 1.00 86.62 180 THR A C 1
ATOM 1323 O O . THR A 1 180 ? 10.141 -16.741 -10.816 1.00 86.62 180 THR A O 1
ATOM 1326 N N . SER A 1 181 ? 11.187 -17.795 -12.506 1.00 88.75 181 SER A N 1
ATOM 1327 C CA . SER A 1 181 ? 12.539 -17.326 -12.173 1.00 88.75 181 SER A CA 1
ATOM 1328 C C . SER A 1 181 ? 12.812 -15.898 -12.643 1.00 88.75 181 SER A C 1
ATOM 1330 O O . SER A 1 181 ? 13.548 -15.159 -11.995 1.00 88.75 181 SER A O 1
ATOM 1332 N N . ALA A 1 182 ? 12.214 -15.490 -13.764 1.00 94.00 182 ALA A N 1
ATOM 1333 C CA . ALA A 1 182 ? 12.425 -14.175 -14.352 1.00 94.00 182 ALA A CA 1
ATOM 1334 C C . ALA A 1 182 ? 11.176 -13.651 -15.064 1.00 94.00 182 ALA A C 1
ATOM 1336 O O . ALA A 1 182 ? 10.400 -14.411 -15.650 1.00 94.00 182 ALA A O 1
ATOM 1337 N N . VAL A 1 183 ? 11.016 -12.330 -15.046 1.00 95.88 183 VAL A N 1
ATOM 1338 C CA . VAL A 1 183 ? 9.953 -11.619 -15.757 1.00 95.88 183 VAL A CA 1
ATOM 1339 C C . VAL A 1 183 ? 10.524 -10.526 -16.647 1.00 95.88 183 VAL A C 1
ATOM 1341 O O . VAL A 1 183 ? 11.497 -9.858 -16.303 1.00 95.88 183 VAL A O 1
ATOM 1344 N N . GLU A 1 184 ? 9.876 -10.310 -17.785 1.00 97.19 184 GLU A N 1
ATOM 1345 C CA . GLU A 1 184 ? 10.129 -9.168 -18.652 1.00 97.19 184 GLU A CA 1
ATOM 1346 C C . GLU A 1 184 ? 9.224 -8.010 -18.244 1.00 97.19 184 GLU A C 1
ATOM 1348 O O . GLU A 1 184 ? 7.991 -8.093 -18.302 1.00 97.19 184 GLU A O 1
ATOM 1353 N N . PHE A 1 185 ? 9.850 -6.903 -17.873 1.00 96.12 185 PHE A N 1
ATOM 1354 C CA . PHE A 1 185 ? 9.203 -5.645 -17.576 1.00 96.12 185 PHE A CA 1
ATOM 1355 C C . PHE A 1 185 ? 9.307 -4.719 -18.796 1.00 96.12 185 PHE A C 1
ATOM 1357 O O . PHE A 1 185 ? 10.339 -4.117 -19.086 1.00 96.12 185 PHE A O 1
ATOM 1364 N N . LEU A 1 186 ? 8.188 -4.591 -19.506 1.00 95.94 186 LEU A N 1
ATOM 1365 C CA . LEU A 1 186 ? 8.026 -3.751 -20.685 1.00 95.94 186 LEU A CA 1
ATOM 1366 C C . LEU A 1 186 ? 7.603 -2.331 -20.287 1.00 95.94 186 LEU A C 1
ATOM 1368 O O . LEU A 1 186 ? 6.588 -2.127 -19.612 1.00 95.94 186 LEU A O 1
ATOM 1372 N N . SER A 1 187 ? 8.350 -1.335 -20.757 1.00 93.69 187 SER A N 1
ATOM 1373 C CA . SER A 1 187 ? 8.112 0.085 -20.491 1.00 93.69 187 SER A CA 1
ATOM 1374 C C . SER A 1 187 ? 8.440 0.950 -21.713 1.00 93.69 187 SER A C 1
ATOM 1376 O O . SER A 1 187 ? 9.323 0.633 -22.506 1.00 93.69 187 SER A O 1
ATOM 1378 N N . GLY A 1 188 ? 7.731 2.069 -21.884 1.00 86.31 188 GLY A N 1
ATOM 1379 C CA . GLY A 1 188 ? 7.983 2.983 -23.002 1.00 86.31 188 GLY A CA 1
ATOM 1380 C C . GLY A 1 188 ? 7.887 2.314 -24.383 1.00 86.31 188 GLY A C 1
ATOM 1381 O O . GLY A 1 188 ? 7.177 1.324 -24.557 1.00 86.31 188 GLY A O 1
ATOM 1382 N N . LEU A 1 189 ? 8.567 2.896 -25.376 1.00 80.25 189 LEU A N 1
ATOM 1383 C CA . LEU A 1 189 ? 8.479 2.445 -26.770 1.00 80.25 189 LEU A CA 1
ATOM 1384 C C . LEU A 1 189 ? 9.417 1.281 -27.122 1.00 80.25 189 LEU A C 1
ATOM 1386 O O . LEU A 1 189 ? 9.074 0.545 -28.029 1.00 80.25 189 LEU A O 1
ATOM 1390 N N . ASP A 1 190 ? 10.512 1.065 -26.382 1.00 83.44 190 ASP A N 1
ATOM 1391 C CA . ASP A 1 190 ? 11.500 -0.004 -26.643 1.00 83.44 190 ASP A CA 1
ATOM 1392 C C . ASP A 1 190 ? 12.318 -0.367 -25.379 1.00 83.44 190 ASP A C 1
ATOM 1394 O O . ASP A 1 190 ? 13.457 -0.819 -25.475 1.00 83.44 190 ASP A O 1
ATOM 1398 N N . ALA A 1 191 ? 11.812 -0.084 -24.171 1.00 94.25 191 ALA A N 1
ATOM 1399 C CA . ALA A 1 191 ? 12.556 -0.348 -22.938 1.00 94.25 191 ALA A CA 1
ATOM 1400 C C . ALA A 1 191 ? 12.072 -1.653 -22.293 1.00 94.25 191 ALA A C 1
ATOM 1402 O O . ALA A 1 191 ? 10.927 -1.764 -21.847 1.00 94.25 191 ALA A O 1
ATOM 1403 N N . VAL A 1 192 ? 12.964 -2.640 -22.267 1.00 97.38 192 VAL A N 1
ATOM 1404 C CA . VAL A 1 192 ? 12.739 -3.943 -21.642 1.00 97.38 192 VAL A CA 1
ATOM 1405 C C . VAL A 1 192 ? 13.759 -4.122 -20.530 1.00 97.38 192 VAL A C 1
ATOM 1407 O O . VAL A 1 192 ? 14.963 -4.038 -20.771 1.00 97.38 192 VAL A O 1
ATOM 1410 N N . LEU A 1 193 ? 13.266 -4.370 -19.322 1.00 98.00 193 LEU A N 1
ATOM 1411 C CA . LEU A 1 193 ? 14.067 -4.752 -18.169 1.00 98.00 193 LEU A CA 1
ATOM 1412 C C . LEU A 1 193 ? 13.715 -6.195 -17.810 1.00 98.00 193 LEU A C 1
ATOM 1414 O O . LEU A 1 193 ? 12.558 -6.491 -17.523 1.00 98.00 193 LEU A O 1
ATOM 1418 N N . THR A 1 194 ? 14.697 -7.085 -17.813 1.00 98.00 194 THR A N 1
ATOM 1419 C CA . THR A 1 194 ? 14.530 -8.436 -17.270 1.00 98.00 194 THR A CA 1
ATOM 1420 C C . THR A 1 194 ? 14.781 -8.375 -15.775 1.00 98.00 194 THR A C 1
ATOM 1422 O O . THR A 1 194 ? 15.768 -7.782 -15.347 1.00 98.00 194 THR A O 1
ATOM 1425 N N . VAL A 1 195 ? 13.884 -8.951 -14.981 1.00 96.75 195 VAL A N 1
ATOM 1426 C CA . VAL A 1 195 ? 13.978 -8.967 -13.520 1.00 96.75 195 VAL A CA 1
ATOM 1427 C C . VAL A 1 195 ? 13.950 -10.409 -13.043 1.00 96.75 195 VAL A C 1
ATOM 1429 O O . VAL A 1 195 ? 12.994 -11.131 -13.320 1.00 96.75 195 VAL A O 1
ATOM 1432 N N . GLU A 1 196 ? 14.982 -10.811 -12.310 1.00 95.31 196 GLU A N 1
ATOM 1433 C CA . GLU A 1 196 ? 15.071 -12.127 -11.686 1.00 95.31 196 GLU A CA 1
ATOM 1434 C C . GLU A 1 196 ? 14.400 -12.096 -10.314 1.00 95.31 196 GLU A C 1
ATOM 1436 O O . GLU A 1 196 ? 14.740 -11.281 -9.449 1.00 95.31 196 GLU A O 1
ATOM 1441 N N . LEU A 1 197 ? 13.436 -12.989 -10.115 1.00 90.62 197 LEU A N 1
ATOM 1442 C CA . LEU A 1 197 ? 12.671 -13.104 -8.883 1.00 90.62 197 LEU A CA 1
ATOM 1443 C C . LEU A 1 197 ? 13.268 -14.192 -7.996 1.00 90.62 197 LEU A C 1
ATOM 1445 O O . LEU A 1 197 ? 13.772 -15.210 -8.468 1.00 90.62 197 LEU A O 1
ATOM 1449 N N . HIS A 1 198 ? 13.174 -13.997 -6.684 1.00 84.12 198 HIS A N 1
ATOM 1450 C CA . HIS A 1 198 ? 13.595 -15.024 -5.744 1.00 84.12 198 HIS A CA 1
ATOM 1451 C C . HIS A 1 198 ? 12.569 -16.165 -5.694 1.00 84.12 198 HIS A C 1
ATOM 1453 O O . HIS A 1 198 ? 11.512 -16.038 -5.070 1.00 84.12 198 HIS A O 1
ATOM 1459 N N . GLU A 1 199 ? 12.894 -17.308 -6.301 1.00 79.44 199 GLU A N 1
ATOM 1460 C CA . GLU A 1 199 ? 12.041 -18.497 -6.233 1.00 79.44 199 GLU A CA 1
ATOM 1461 C C . GLU A 1 199 ? 11.778 -18.904 -4.775 1.00 79.44 199 GLU A C 1
ATOM 1463 O O . GLU A 1 199 ? 12.663 -18.848 -3.914 1.00 79.44 199 GLU A O 1
ATOM 1468 N N . GLY A 1 200 ? 10.529 -19.275 -4.484 1.00 72.69 200 GLY A N 1
ATOM 1469 C CA . GLY A 1 200 ? 10.099 -19.757 -3.168 1.00 72.69 200 GLY A CA 1
ATOM 1470 C C . GLY A 1 200 ? 10.053 -18.714 -2.044 1.00 72.69 200 GLY A C 1
ATOM 1471 O O . GLY A 1 200 ? 9.549 -19.028 -0.963 1.00 72.69 200 GLY A O 1
ATOM 1472 N N . ARG A 1 201 ? 10.522 -17.475 -2.255 1.00 83.31 201 ARG A N 1
ATOM 1473 C CA . ARG A 1 201 ? 10.428 -16.419 -1.240 1.00 83.31 201 ARG A CA 1
ATOM 1474 C C . ARG A 1 201 ? 9.067 -15.739 -1.313 1.00 83.31 201 ARG A C 1
ATOM 1476 O O . ARG A 1 201 ? 8.657 -15.240 -2.358 1.00 83.31 201 ARG A O 1
ATOM 1483 N N . ALA A 1 202 ? 8.365 -15.706 -0.183 1.00 84.69 202 ALA A N 1
ATOM 1484 C CA . ALA A 1 202 ? 7.069 -15.048 -0.108 1.00 84.69 202 ALA A CA 1
ATOM 1485 C C . ALA A 1 202 ? 7.218 -13.529 -0.336 1.00 84.69 202 ALA A C 1
ATOM 1487 O O . ALA A 1 202 ? 8.079 -12.910 0.300 1.00 84.69 202 ALA A O 1
ATOM 1488 N N . PRO A 1 203 ? 6.385 -12.917 -1.197 1.00 89.38 203 PRO A N 1
ATOM 1489 C CA . PRO A 1 203 ? 6.375 -11.472 -1.377 1.00 89.38 203 PRO A CA 1
ATOM 1490 C C . PRO A 1 203 ? 5.781 -10.760 -0.162 1.00 89.38 203 PRO A C 1
ATOM 1492 O O . PRO A 1 203 ? 5.073 -11.347 0.662 1.00 89.38 203 PRO A O 1
ATOM 1495 N N . VAL A 1 204 ? 6.017 -9.453 -0.090 1.00 88.56 204 VAL A N 1
ATOM 1496 C CA . VAL A 1 204 ? 5.313 -8.574 0.843 1.00 88.56 204 VAL A CA 1
ATOM 1497 C C . VAL A 1 204 ? 3.966 -8.202 0.229 1.00 88.56 204 VAL A C 1
ATOM 1499 O O . VAL A 1 204 ? 3.912 -7.597 -0.840 1.00 88.56 204 VAL A O 1
ATOM 1502 N N . HIS A 1 205 ? 2.872 -8.576 0.894 1.00 87.50 205 HIS A N 1
ATOM 1503 C CA . HIS A 1 205 ? 1.509 -8.378 0.401 1.00 87.50 205 HIS A CA 1
ATOM 1504 C C . HIS A 1 205 ? 0.725 -7.407 1.294 1.00 87.50 205 HIS A C 1
ATOM 1506 O O . HIS A 1 205 ? 0.145 -7.796 2.304 1.00 87.50 205 HIS A O 1
ATOM 1512 N N . HIS A 1 206 ? 0.653 -6.139 0.890 1.00 82.56 206 HIS A N 1
ATOM 1513 C CA . HIS A 1 206 ? -0.125 -5.090 1.558 1.00 82.56 206 HIS A CA 1
ATOM 1514 C C . HIS A 1 206 ? -1.572 -5.007 1.047 1.00 82.56 206 HIS A C 1
ATOM 1516 O O . HIS A 1 206 ? -2.086 -3.928 0.757 1.00 82.56 206 HIS A O 1
ATOM 1522 N N . GLY A 1 207 ? -2.210 -6.156 0.891 1.00 76.56 207 GLY A N 1
ATOM 1523 C CA . GLY A 1 207 ? -3.633 -6.318 0.578 1.00 76.56 207 GLY A CA 1
ATOM 1524 C C . GLY A 1 207 ? -4.153 -7.675 1.049 1.00 76.56 207 GLY A C 1
ATOM 1525 O O . GLY A 1 207 ? -5.208 -8.113 0.609 1.00 76.56 207 GLY A O 1
ATOM 1526 N N . GLY A 1 208 ? -3.372 -8.361 1.891 1.00 75.00 208 GLY A N 1
ATOM 1527 C CA . GLY A 1 208 ? -3.716 -9.659 2.442 1.00 75.00 208 GLY A CA 1
ATOM 1528 C C . GLY A 1 208 ? -4.411 -9.572 3.792 1.00 75.00 208 GLY A C 1
ATOM 1529 O O . GLY A 1 208 ? -4.564 -8.492 4.362 1.00 75.00 208 GLY A O 1
ATOM 1530 N N . GLU A 1 209 ? -4.803 -10.736 4.299 1.00 83.00 209 GLU A N 1
ATOM 1531 C CA . GLU A 1 209 ? -5.335 -10.862 5.651 1.00 83.00 209 GLU A CA 1
ATOM 1532 C C . GLU A 1 209 ? -4.287 -10.403 6.678 1.00 83.00 209 GLU A C 1
ATOM 1534 O O . GLU A 1 209 ? -3.103 -10.746 6.544 1.00 83.00 209 GLU A O 1
ATOM 1539 N N . PRO A 1 210 ? -4.689 -9.607 7.683 1.00 88.12 210 PRO A N 1
ATOM 1540 C CA . PRO A 1 210 ? -3.789 -9.234 8.759 1.00 88.12 210 PRO A CA 1
ATOM 1541 C C . PRO A 1 210 ? -3.371 -10.479 9.555 1.00 88.12 210 PRO A C 1
ATOM 1543 O O . PRO A 1 210 ? -4.109 -11.458 9.668 1.00 88.12 210 PRO A O 1
ATOM 1546 N N . ALA A 1 211 ? -2.165 -10.438 10.113 1.00 88.25 211 ALA A N 1
ATOM 1547 C CA . ALA A 1 211 ? -1.664 -11.451 11.032 1.00 88.25 211 ALA A CA 1
ATOM 1548 C C . ALA A 1 211 ? -0.832 -10.793 12.138 1.00 88.25 211 ALA A C 1
ATOM 1550 O O . ALA A 1 211 ? -0.414 -9.641 12.017 1.00 88.25 211 ALA A O 1
ATOM 1551 N N . ALA A 1 212 ? -0.542 -11.534 13.211 1.00 90.00 212 ALA A N 1
ATOM 1552 C CA . ALA A 1 212 ? 0.269 -11.013 14.308 1.00 90.00 212 ALA A CA 1
ATOM 1553 C C . ALA A 1 212 ? 1.665 -10.608 13.798 1.00 90.00 212 ALA A C 1
ATOM 1555 O O . ALA A 1 212 ? 2.346 -11.374 13.111 1.00 90.00 212 ALA A O 1
ATOM 1556 N N . GLY A 1 213 ? 2.067 -9.372 14.095 1.00 88.94 213 GLY A N 1
ATOM 1557 C CA . GLY A 1 213 ? 3.281 -8.733 13.581 1.00 88.94 213 GLY A CA 1
ATOM 1558 C C . GLY A 1 213 ? 3.194 -8.258 12.122 1.00 88.94 213 GLY A C 1
ATOM 1559 O O . GLY A 1 213 ? 4.159 -7.695 11.608 1.00 88.94 213 GLY A O 1
ATOM 1560 N N . LYS A 1 214 ? 2.062 -8.470 11.439 1.00 88.62 214 LYS A N 1
ATO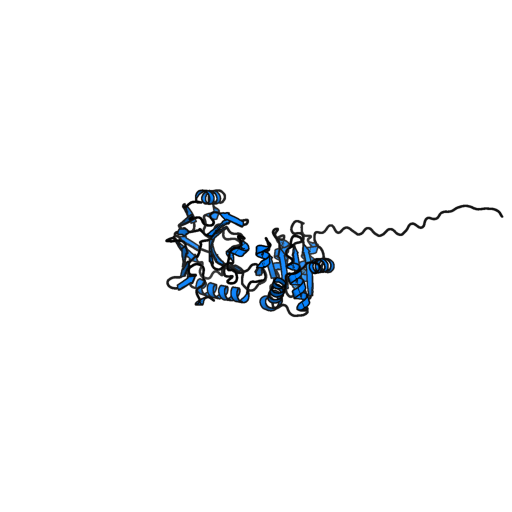M 1561 C CA . LYS A 1 214 ? 1.817 -8.115 10.032 1.00 88.62 214 LYS A CA 1
ATOM 1562 C C . LYS A 1 214 ? 0.432 -7.466 9.884 1.00 88.62 214 LYS A C 1
ATOM 1564 O O . LYS A 1 214 ? -0.495 -8.097 9.374 1.00 88.62 214 LYS A O 1
ATOM 1569 N N . PRO A 1 215 ? 0.276 -6.212 10.339 1.00 91.50 215 PRO A N 1
ATOM 1570 C CA . PRO A 1 215 ? -0.997 -5.512 10.263 1.00 91.50 215 PRO A CA 1
ATOM 1571 C C . PRO A 1 215 ? -1.383 -5.241 8.806 1.00 91.50 215 PRO A C 1
ATOM 1573 O O . PRO A 1 215 ? -0.524 -4.981 7.956 1.00 91.50 215 PRO A O 1
ATOM 1576 N N . LEU A 1 216 ? -2.685 -5.220 8.533 1.00 91.75 216 LEU A N 1
ATOM 1577 C CA . LEU A 1 216 ? -3.207 -4.711 7.271 1.00 91.75 216 LEU A CA 1
ATOM 1578 C C . LEU A 1 216 ? -2.986 -3.198 7.233 1.00 91.75 216 LEU A C 1
ATOM 1580 O O . LEU A 1 216 ? -3.447 -2.472 8.110 1.00 91.75 216 LEU A O 1
ATOM 1584 N N . ARG A 1 217 ? -2.298 -2.706 6.204 1.00 91.00 217 ARG A N 1
ATOM 1585 C CA . ARG A 1 217 ? -2.063 -1.271 6.023 1.00 91.00 217 ARG A CA 1
ATOM 1586 C C . ARG A 1 217 ? -2.939 -0.719 4.909 1.00 91.00 217 ARG A C 1
ATOM 1588 O O . ARG A 1 217 ? -2.910 -1.225 3.788 1.00 91.00 217 ARG A O 1
ATOM 1595 N N . LEU A 1 218 ? -3.695 0.327 5.223 1.00 91.81 218 LEU A N 1
ATOM 1596 C CA . LEU A 1 218 ? -4.585 1.045 4.319 1.00 91.81 218 LEU A CA 1
ATOM 1597 C C . LEU A 1 218 ? -3.991 2.432 3.999 1.00 91.81 218 LEU A C 1
ATOM 1599 O O . LEU A 1 218 ? -3.486 3.070 4.915 1.00 91.81 218 LEU A O 1
ATOM 1603 N N . PRO A 1 219 ? -4.040 2.920 2.745 1.00 89.94 219 PRO A N 1
ATOM 1604 C CA . PRO A 1 219 ? -4.609 2.256 1.575 1.00 89.94 219 PRO A CA 1
ATOM 1605 C C . PRO A 1 219 ? -3.842 0.974 1.225 1.00 89.94 219 PRO A C 1
ATOM 1607 O O . PRO A 1 219 ? -2.616 0.908 1.332 1.00 89.94 219 PRO A O 1
ATOM 1610 N N . ALA A 1 220 ? -4.600 -0.061 0.870 1.00 90.19 220 ALA A N 1
ATOM 1611 C CA . ALA A 1 220 ? -4.079 -1.365 0.491 1.00 90.19 220 ALA A CA 1
ATOM 1612 C C . ALA A 1 220 ? -3.945 -1.485 -1.029 1.00 90.19 220 ALA A C 1
ATOM 1614 O O . ALA A 1 220 ? -4.501 -0.695 -1.800 1.00 90.19 220 ALA A O 1
ATOM 1615 N N . GLY A 1 221 ? -3.241 -2.538 -1.430 1.00 90.88 221 GLY A N 1
ATOM 1616 C CA . GLY A 1 221 ? -3.105 -2.959 -2.812 1.00 90.88 221 GLY A CA 1
ATOM 1617 C C . GLY A 1 221 ? -1.688 -2.844 -3.340 1.00 90.88 221 GLY A C 1
ATOM 1618 O O . GLY A 1 221 ? -1.512 -2.440 -4.477 1.00 90.88 221 GLY A O 1
ATOM 1619 N N . GLN A 1 222 ? -0.681 -3.172 -2.532 1.00 92.06 222 GLN A N 1
ATOM 1620 C CA . GLN A 1 222 ? 0.686 -3.356 -3.019 1.00 92.06 222 GLN A CA 1
ATOM 1621 C C . GLN A 1 222 ? 1.109 -4.806 -2.827 1.00 92.06 222 GLN A C 1
ATOM 1623 O O . GLN A 1 222 ? 0.916 -5.377 -1.752 1.00 92.06 222 GLN A O 1
ATOM 1628 N N . LEU A 1 223 ? 1.728 -5.381 -3.849 1.00 93.12 223 LEU A N 1
ATOM 1629 C CA . LEU A 1 223 ? 2.399 -6.670 -3.778 1.00 93.12 223 LEU A CA 1
ATOM 1630 C C . LEU A 1 223 ? 3.826 -6.497 -4.280 1.00 93.12 223 LEU A C 1
ATOM 1632 O O . LEU A 1 223 ? 4.026 -6.044 -5.403 1.00 93.12 223 LEU A O 1
ATOM 1636 N N . VAL A 1 224 ? 4.811 -6.838 -3.455 1.00 94.12 224 VAL A N 1
ATOM 1637 C CA . VAL A 1 224 ? 6.218 -6.576 -3.759 1.00 94.12 224 VAL A CA 1
ATOM 1638 C C . VAL A 1 224 ? 7.043 -7.845 -3.633 1.00 94.12 224 VAL A C 1
ATOM 1640 O O . VAL A 1 224 ? 7.069 -8.488 -2.584 1.00 94.12 224 VAL A O 1
ATOM 1643 N N . PHE A 1 225 ? 7.745 -8.169 -4.711 1.00 93.50 225 PHE A N 1
ATOM 1644 C CA . PHE A 1 225 ? 8.697 -9.264 -4.803 1.00 93.50 225 PHE A CA 1
ATOM 1645 C C . PHE A 1 225 ? 10.112 -8.721 -4.655 1.00 93.50 225 PHE A C 1
ATOM 1647 O O . PHE A 1 225 ? 10.431 -7.666 -5.201 1.00 93.50 225 PHE A O 1
ATOM 1654 N N . GLU A 1 226 ? 10.959 -9.444 -3.934 1.00 92.75 226 GLU A N 1
ATOM 1655 C CA . GLU A 1 226 ? 12.388 -9.145 -3.889 1.00 92.75 226 GLU A CA 1
ATOM 1656 C C . GLU A 1 226 ? 13.069 -9.645 -5.161 1.00 92.75 226 GLU A C 1
ATOM 1658 O O . GLU A 1 226 ? 12.795 -10.755 -5.631 1.00 92.75 226 GLU A O 1
ATOM 1663 N N . CYS A 1 227 ? 13.967 -8.822 -5.697 1.00 91.75 227 CYS A N 1
ATOM 1664 C CA . CYS A 1 227 ? 14.726 -9.135 -6.898 1.00 91.75 227 CYS A CA 1
ATOM 1665 C C . CYS A 1 227 ? 16.116 -9.669 -6.545 1.00 91.75 227 CYS A C 1
ATOM 1667 O O . CYS A 1 227 ? 16.803 -9.123 -5.678 1.00 91.75 227 CYS A O 1
ATOM 1669 N N . LEU A 1 228 ? 16.548 -10.701 -7.268 1.00 91.56 228 LEU A N 1
ATOM 1670 C CA . LEU A 1 228 ? 17.918 -11.218 -7.216 1.00 91.56 228 LEU A CA 1
ATOM 1671 C C . LEU A 1 228 ? 18.850 -10.438 -8.145 1.00 91.56 228 LEU A C 1
ATOM 1673 O O . LEU A 1 228 ? 19.984 -10.131 -7.778 1.00 91.56 228 LEU A O 1
ATOM 1677 N N . GLY A 1 229 ? 18.337 -10.082 -9.318 1.00 93.44 229 GLY A N 1
ATOM 1678 C CA . GLY A 1 229 ? 19.066 -9.408 -10.378 1.00 93.44 229 GLY A CA 1
ATOM 1679 C C . GLY A 1 229 ? 18.112 -8.672 -11.307 1.00 93.44 229 GLY A C 1
ATOM 1680 O O . GLY A 1 229 ? 16.900 -8.913 -11.309 1.00 93.44 229 GLY A O 1
ATOM 1681 N N . ALA A 1 230 ? 18.657 -7.730 -12.067 1.00 97.31 230 ALA A N 1
ATOM 1682 C CA . ALA A 1 230 ? 17.918 -7.036 -13.106 1.00 97.31 230 ALA A CA 1
ATOM 1683 C C . ALA A 1 230 ? 18.874 -6.501 -14.174 1.00 97.31 230 ALA A C 1
ATOM 1685 O O . ALA A 1 230 ? 19.908 -5.920 -13.841 1.00 97.31 230 ALA A O 1
ATOM 1686 N N . ASP A 1 231 ? 18.492 -6.638 -15.440 1.00 98.19 231 ASP A N 1
ATOM 1687 C CA . ASP A 1 231 ? 19.312 -6.247 -16.586 1.00 98.19 231 ASP A CA 1
ATOM 1688 C C . ASP A 1 231 ? 18.441 -5.696 -17.718 1.00 98.19 231 ASP A C 1
ATOM 1690 O O . ASP A 1 231 ? 17.382 -6.242 -18.043 1.00 98.19 231 ASP A O 1
ATOM 1694 N N . GLY A 1 232 ? 18.882 -4.596 -18.328 1.00 98.06 232 GLY A N 1
ATOM 1695 C CA . GLY A 1 232 ? 18.202 -3.948 -19.448 1.00 98.06 232 GLY A CA 1
ATOM 1696 C C . GLY A 1 232 ? 17.857 -2.486 -19.181 1.00 98.06 232 GLY A C 1
ATOM 1697 O O . GLY A 1 232 ? 18.614 -1.741 -18.558 1.00 98.06 232 GLY A O 1
ATOM 1698 N N . THR A 1 233 ? 16.717 -2.033 -19.698 1.00 97.75 233 THR A N 1
ATOM 1699 C CA . THR A 1 233 ? 16.321 -0.622 -19.655 1.00 97.75 233 THR A CA 1
ATOM 1700 C C . THR A 1 233 ? 14.901 -0.458 -19.134 1.00 97.75 233 THR A C 1
ATOM 1702 O O . THR A 1 233 ? 13.980 -1.123 -19.600 1.00 97.75 233 THR A O 1
ATOM 1705 N N . LEU A 1 234 ? 14.703 0.505 -18.234 1.00 96.69 234 LEU A N 1
ATOM 1706 C CA . LEU A 1 234 ? 13.391 0.890 -17.715 1.00 96.69 234 LEU A CA 1
ATOM 1707 C C . LEU A 1 234 ? 13.085 2.353 -18.056 1.00 96.69 234 LEU A C 1
ATOM 1709 O O . LEU A 1 234 ? 13.831 3.248 -17.664 1.00 96.69 234 LEU A O 1
ATOM 1713 N N . SER A 1 235 ? 11.970 2.613 -18.742 1.00 95.31 235 SER A N 1
ATOM 1714 C CA . SER A 1 235 ? 11.425 3.967 -18.924 1.00 95.31 235 SER A CA 1
ATOM 1715 C C . SER A 1 235 ? 10.590 4.347 -17.706 1.00 95.31 235 SER A C 1
ATOM 1717 O O . SER A 1 235 ? 9.612 3.672 -17.401 1.00 95.31 235 SER A O 1
ATOM 1719 N N . VAL A 1 236 ? 10.929 5.435 -17.023 1.00 93.44 236 VAL A N 1
ATOM 1720 C CA . VAL A 1 236 ? 10.310 5.851 -15.749 1.00 93.44 236 VAL A CA 1
ATOM 1721 C C . VAL A 1 236 ? 9.435 7.095 -15.906 1.00 93.44 236 VAL A C 1
ATOM 1723 O O . VAL A 1 236 ? 9.435 8.000 -15.079 1.00 93.44 236 VAL A O 1
ATOM 1726 N N . ASP A 1 237 ? 8.647 7.143 -16.981 1.00 89.81 237 ASP A N 1
ATOM 1727 C CA . ASP A 1 237 ? 7.811 8.302 -17.332 1.00 89.81 237 ASP A CA 1
ATOM 1728 C C . ASP A 1 237 ?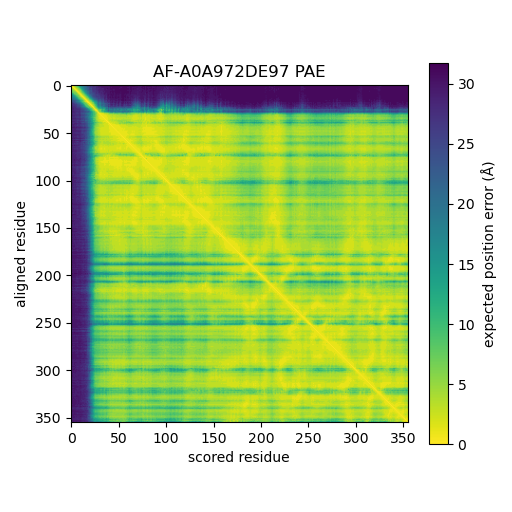 6.656 8.552 -16.335 1.00 89.81 237 ASP A C 1
ATOM 1730 O O . ASP A 1 237 ? 5.978 9.588 -16.370 1.00 89.81 237 ASP A O 1
ATOM 1734 N N . GLY A 1 238 ? 6.369 7.580 -15.465 1.00 88.38 238 GLY A N 1
ATOM 1735 C CA . GLY A 1 238 ? 5.451 7.718 -14.332 1.00 88.38 238 GLY A CA 1
ATOM 1736 C C . GLY A 1 238 ? 6.076 8.474 -13.157 1.00 88.38 238 GLY A C 1
ATOM 1737 O O . GLY A 1 238 ? 5.334 8.997 -12.327 1.00 88.38 238 GLY A O 1
ATOM 1738 N N . GLY A 1 239 ? 7.401 8.619 -13.161 1.00 92.38 239 GLY A N 1
ATOM 1739 C CA . GLY A 1 239 ? 8.207 9.313 -12.167 1.00 92.38 239 GLY A CA 1
ATOM 1740 C C . GLY A 1 239 ? 9.004 8.363 -11.272 1.00 92.38 239 GLY A C 1
ATOM 1741 O O . GLY A 1 239 ? 8.757 7.157 -11.232 1.00 92.38 239 GLY A O 1
ATOM 1742 N N . ILE A 1 240 ? 9.963 8.929 -10.544 1.00 93.88 240 ILE A N 1
ATOM 1743 C CA . ILE A 1 240 ? 10.699 8.260 -9.470 1.00 93.88 240 ILE A CA 1
ATOM 1744 C C . ILE A 1 240 ? 10.256 8.884 -8.152 1.00 93.88 240 ILE A C 1
ATOM 1746 O O . ILE A 1 240 ? 10.522 10.059 -7.901 1.00 93.88 240 ILE A O 1
ATOM 1750 N N . TRP A 1 241 ? 9.562 8.104 -7.333 1.00 93.00 241 TRP A N 1
ATOM 1751 C CA . TRP A 1 241 ? 9.119 8.514 -6.009 1.00 93.00 241 TRP A CA 1
ATOM 1752 C C . TRP A 1 241 ? 10.239 8.314 -5.002 1.00 93.00 241 TRP A C 1
ATOM 1754 O O . TRP A 1 241 ? 10.659 7.182 -4.777 1.00 93.00 241 TRP A O 1
ATOM 1764 N N . LEU A 1 242 ? 10.702 9.405 -4.403 1.00 90.56 242 LEU A N 1
ATOM 1765 C CA . LEU A 1 242 ? 11.744 9.403 -3.385 1.00 90.56 242 LEU A CA 1
ATOM 1766 C C . LEU A 1 242 ? 11.184 9.040 -2.003 1.00 90.56 242 LEU A C 1
ATOM 1768 O O . LEU A 1 242 ? 9.974 9.112 -1.759 1.00 90.56 242 LEU A O 1
ATOM 1772 N N . GLU A 1 243 ? 12.089 8.706 -1.085 1.00 81.81 243 GLU A N 1
ATOM 1773 C CA . GLU A 1 243 ? 11.782 8.614 0.341 1.00 81.81 243 GLU A CA 1
ATOM 1774 C C . GLU A 1 243 ? 11.255 9.982 0.821 1.00 81.81 243 GLU A C 1
ATOM 1776 O O . GLU A 1 243 ? 11.882 11.018 0.596 1.00 81.81 243 GLU A O 1
ATOM 1781 N N . GLY A 1 244 ? 10.043 10.012 1.384 1.00 76.38 244 GLY A N 1
ATOM 1782 C CA . GLY A 1 244 ? 9.345 11.252 1.758 1.00 76.38 244 GLY A CA 1
ATOM 1783 C C . GLY A 1 244 ? 8.339 11.788 0.728 1.00 76.38 244 GLY A C 1
ATOM 1784 O O . GLY A 1 244 ? 7.721 12.822 0.964 1.00 76.38 244 GLY A O 1
ATOM 1785 N N . GLY A 1 245 ? 8.136 11.098 -0.399 1.00 81.44 245 GLY A N 1
ATOM 1786 C CA . GLY A 1 245 ? 7.000 11.350 -1.296 1.00 81.44 245 GLY A CA 1
ATOM 1787 C C . GLY A 1 245 ? 7.222 12.411 -2.378 1.00 81.44 245 GLY A C 1
ATOM 1788 O O . GLY A 1 245 ? 6.323 12.648 -3.182 1.00 81.44 245 GLY A O 1
ATOM 1789 N N . ALA A 1 246 ? 8.410 13.014 -2.467 1.00 87.44 246 ALA A N 1
ATOM 1790 C CA . ALA A 1 246 ? 8.780 13.821 -3.630 1.00 87.44 246 ALA A CA 1
ATOM 1791 C C . ALA A 1 246 ? 8.860 12.946 -4.895 1.00 87.44 246 ALA A C 1
ATOM 1793 O O . ALA A 1 246 ? 9.226 11.773 -4.822 1.00 87.44 246 ALA A O 1
ATOM 1794 N N . VAL A 1 247 ? 8.549 13.515 -6.064 1.00 90.88 247 VAL A N 1
ATOM 1795 C CA . VAL A 1 247 ? 8.592 12.794 -7.344 1.00 90.88 247 VAL A CA 1
ATOM 1796 C C . VAL A 1 247 ? 9.489 13.504 -8.349 1.00 90.88 247 VAL A C 1
ATOM 1798 O O . VAL A 1 247 ? 9.301 14.683 -8.641 1.00 90.88 247 VAL A O 1
ATOM 1801 N N . LEU A 1 248 ? 10.444 12.767 -8.910 1.00 90.31 248 LEU A N 1
ATOM 1802 C CA . LEU A 1 248 ? 11.291 13.222 -10.011 1.00 90.31 248 LEU A CA 1
ATOM 1803 C C . LEU A 1 248 ? 10.739 12.716 -11.341 1.00 90.31 248 LEU A C 1
ATOM 1805 O O . LEU A 1 248 ? 10.187 11.620 -11.421 1.00 90.31 248 LEU A O 1
ATOM 1809 N N . GLY A 1 249 ? 10.921 13.474 -12.419 1.00 81.69 249 GLY A N 1
ATOM 1810 C CA . GLY A 1 249 ? 10.764 12.921 -13.765 1.00 81.69 249 GLY A CA 1
ATOM 1811 C C . GLY A 1 249 ? 9.339 12.596 -14.231 1.00 81.69 249 GLY A C 1
ATOM 1812 O O . GLY A 1 249 ? 9.175 11.985 -15.291 1.00 81.69 249 GLY A O 1
ATOM 1813 N N . ARG A 1 250 ? 8.290 12.987 -13.496 1.00 83.44 250 ARG A N 1
ATOM 1814 C CA . ARG A 1 250 ? 6.906 12.646 -13.864 1.00 83.44 250 ARG A CA 1
ATOM 1815 C C . ARG A 1 250 ? 6.525 13.263 -15.215 1.00 83.44 250 ARG A C 1
ATOM 1817 O O . ARG A 1 250 ? 6.513 14.476 -15.378 1.00 83.44 250 ARG A O 1
ATOM 1824 N N . GLY A 1 251 ? 6.160 12.420 -16.182 1.00 80.06 251 GLY A N 1
ATOM 1825 C CA . GLY A 1 251 ? 5.786 12.840 -17.538 1.00 80.06 251 GLY A CA 1
ATOM 1826 C C . GLY A 1 251 ? 6.947 13.173 -18.467 1.00 80.06 251 GLY A C 1
ATOM 1827 O O . GLY A 1 251 ? 6.706 13.613 -19.588 1.00 80.06 251 GLY A O 1
ATOM 1828 N N . SER A 1 252 ? 8.175 12.928 -18.026 1.00 80.25 252 SER A N 1
ATOM 1829 C CA . SER A 1 252 ? 9.377 13.076 -18.836 1.00 80.25 252 SER A CA 1
ATOM 1830 C C . SER A 1 252 ? 9.855 11.740 -19.393 1.00 80.25 252 SER A C 1
ATOM 1832 O O . SER A 1 252 ? 9.547 10.697 -18.825 1.00 80.25 252 SER A O 1
ATOM 1834 N N . SER A 1 253 ? 10.619 11.769 -20.486 1.00 85.44 253 SER A N 1
ATOM 1835 C CA . SER A 1 253 ? 11.229 10.560 -21.051 1.00 85.44 253 SER A CA 1
ATOM 1836 C C . SER A 1 253 ? 12.568 10.287 -20.369 1.00 85.44 253 SER A C 1
ATOM 1838 O O . SER A 1 253 ? 13.620 10.661 -20.877 1.00 85.44 253 SER A O 1
ATOM 1840 N N . THR A 1 254 ? 12.528 9.670 -19.189 1.00 92.31 254 THR A N 1
ATOM 1841 C CA . THR A 1 254 ? 13.733 9.270 -18.447 1.00 92.31 254 THR A CA 1
ATOM 1842 C C . THR A 1 254 ? 13.881 7.759 -18.504 1.00 92.31 254 THR A C 1
ATOM 1844 O O . THR A 1 254 ? 12.920 7.029 -18.268 1.00 92.31 254 THR A O 1
ATOM 1847 N N . LYS A 1 255 ? 15.088 7.284 -18.811 1.00 95.44 255 LYS A N 1
ATOM 1848 C CA . LYS A 1 255 ? 15.424 5.862 -18.884 1.00 95.44 255 LYS A CA 1
ATOM 1849 C C . LYS A 1 255 ? 16.557 5.528 -17.925 1.00 95.44 255 LYS A C 1
ATOM 1851 O O . LYS A 1 255 ? 17.592 6.198 -17.944 1.00 95.44 255 LYS A O 1
ATOM 1856 N N . LEU A 1 256 ? 16.357 4.475 -17.142 1.00 96.75 256 LEU A N 1
ATOM 1857 C CA . LEU A 1 256 ? 17.375 3.848 -16.307 1.00 96.75 256 LEU A CA 1
ATOM 1858 C C . LEU A 1 256 ? 17.979 2.676 -17.081 1.00 96.75 256 LEU A C 1
ATOM 1860 O O . LEU A 1 256 ? 17.239 1.809 -17.548 1.00 96.75 256 LEU A O 1
ATOM 1864 N N . HIS A 1 257 ? 19.301 2.657 -17.214 1.00 97.69 257 HIS A N 1
ATOM 1865 C CA . HIS A 1 257 ? 20.051 1.534 -17.772 1.00 97.6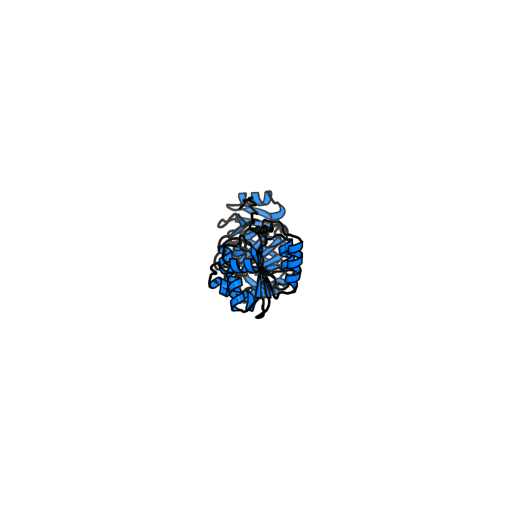9 257 HIS A CA 1
ATOM 1866 C C . HIS A 1 257 ? 20.612 0.724 -16.615 1.00 97.69 257 HIS A C 1
ATOM 1868 O O . HIS A 1 257 ? 21.370 1.254 -15.798 1.00 97.69 257 HIS A O 1
ATOM 1874 N N . VAL A 1 258 ? 20.185 -0.528 -16.530 1.00 98.31 258 VAL A N 1
ATOM 1875 C CA . VAL A 1 258 ? 20.472 -1.429 -15.420 1.00 98.31 258 VAL A CA 1
ATOM 1876 C C . VAL A 1 258 ? 21.334 -2.572 -15.932 1.00 98.31 258 VAL A C 1
ATOM 1878 O O . VAL A 1 258 ? 20.983 -3.203 -16.929 1.00 98.31 258 VAL A O 1
ATOM 1881 N N . ALA A 1 259 ? 22.435 -2.842 -15.240 1.00 97.81 259 ALA A N 1
ATOM 1882 C CA . ALA A 1 259 ? 23.257 -4.018 -15.473 1.00 97.81 259 ALA A CA 1
ATOM 1883 C C . ALA A 1 259 ? 23.632 -4.663 -14.138 1.00 97.81 259 ALA A C 1
ATOM 1885 O O . ALA A 1 259 ? 23.936 -3.970 -13.163 1.00 97.81 259 ALA A O 1
ATOM 1886 N N . SER A 1 260 ? 23.598 -5.994 -14.084 1.00 95.50 260 SER A N 1
ATOM 1887 C CA . SER A 1 260 ? 23.918 -6.785 -12.889 1.00 95.50 260 SER A CA 1
ATOM 1888 C C . SER A 1 260 ? 23.143 -6.341 -11.637 1.00 95.50 260 SER A C 1
ATOM 1890 O O . SER A 1 260 ? 23.670 -6.364 -10.525 1.00 95.50 260 SER A O 1
ATOM 1892 N N . GLY A 1 261 ? 21.896 -5.888 -11.807 1.00 96.50 261 GLY A N 1
ATOM 1893 C CA . GLY A 1 261 ? 21.042 -5.387 -10.728 1.00 96.50 261 GLY A CA 1
ATOM 1894 C C . GLY A 1 261 ? 21.315 -3.945 -10.281 1.00 96.50 261 GLY A C 1
ATOM 1895 O O . GLY A 1 261 ? 20.719 -3.503 -9.297 1.00 96.50 261 GLY A O 1
ATOM 1896 N N . PHE A 1 262 ? 22.171 -3.189 -10.976 1.00 97.62 262 PHE A N 1
ATOM 1897 C CA . PHE A 1 262 ? 22.498 -1.804 -10.630 1.00 97.62 262 PHE A CA 1
ATOM 1898 C C . PHE A 1 262 ? 22.204 -0.830 -11.769 1.00 97.62 262 PHE A C 1
ATOM 1900 O O . PHE A 1 262 ? 22.520 -1.084 -12.925 1.00 97.62 262 PHE A O 1
ATOM 1907 N N . VAL A 1 263 ? 21.640 0.330 -11.432 1.00 97.50 263 VAL A N 1
ATOM 1908 C CA . VAL A 1 263 ? 21.512 1.481 -12.325 1.00 97.50 263 VAL A CA 1
ATOM 1909 C C . VAL A 1 263 ? 22.909 2.039 -12.592 1.00 97.50 263 VAL A C 1
ATOM 1911 O O . VAL A 1 263 ? 23.509 2.710 -11.742 1.00 97.50 263 VAL A O 1
ATOM 1914 N N . GLU A 1 264 ? 23.425 1.771 -13.785 1.00 96.81 264 GLU A N 1
ATOM 1915 C CA . GLU A 1 264 ? 24.736 2.243 -14.230 1.00 96.81 264 GLU A CA 1
ATOM 1916 C C . GLU A 1 264 ? 24.641 3.642 -14.830 1.00 96.81 264 GLU A C 1
ATOM 1918 O O . GLU A 1 264 ? 25.449 4.520 -14.516 1.00 96.81 264 GLU A O 1
ATOM 1923 N N . ASN A 1 265 ? 23.615 3.864 -15.652 1.00 95.69 265 ASN A N 1
ATOM 1924 C CA . ASN A 1 265 ? 23.441 5.098 -16.401 1.00 95.69 265 ASN A CA 1
ATOM 1925 C C . ASN A 1 265 ? 21.980 5.561 -16.397 1.00 95.69 265 ASN A C 1
ATOM 1927 O O . ASN A 1 265 ? 21.046 4.759 -16.391 1.00 95.69 265 ASN A O 1
ATOM 1931 N N . VAL A 1 266 ? 21.790 6.876 -16.461 1.00 96.38 266 VAL A N 1
ATOM 1932 C CA . VAL A 1 266 ? 20.482 7.514 -16.588 1.00 96.38 266 VAL A CA 1
ATOM 1933 C C . VAL A 1 266 ? 20.516 8.439 -17.791 1.00 96.38 266 VAL A C 1
ATOM 1935 O O . VAL A 1 266 ? 21.406 9.273 -17.927 1.00 96.38 266 VAL A O 1
ATOM 1938 N N . THR A 1 267 ? 19.528 8.299 -18.667 1.00 94.75 267 THR A N 1
ATOM 1939 C CA . THR A 1 267 ? 19.389 9.130 -19.872 1.00 94.75 267 THR A CA 1
ATOM 1940 C C . THR A 1 267 ? 18.004 9.753 -19.928 1.00 94.75 267 THR A C 1
ATOM 1942 O O . THR A 1 267 ? 17.063 9.208 -19.353 1.00 94.75 267 THR A O 1
ATOM 1945 N N . GLY A 1 268 ? 17.866 10.871 -20.638 1.00 92.31 268 GLY A N 1
ATOM 1946 C CA . GLY A 1 268 ? 16.591 11.573 -20.771 1.00 92.31 268 GLY A CA 1
ATOM 1947 C C . GLY A 1 268 ? 16.604 12.966 -20.164 1.00 92.31 268 GLY A C 1
ATOM 1948 O O . GLY A 1 268 ? 17.618 13.426 -19.646 1.00 92.31 268 GLY A O 1
ATOM 1949 N N . SER A 1 269 ? 15.463 13.649 -20.227 1.00 89.62 269 SER A N 1
ATOM 1950 C CA . SER A 1 269 ? 15.386 15.074 -19.880 1.00 89.62 269 SER A CA 1
ATOM 1951 C C . SER A 1 269 ? 15.566 15.375 -18.390 1.00 89.62 269 SER A C 1
ATOM 1953 O O . SER A 1 269 ? 15.909 16.500 -18.063 1.00 89.62 269 SER A O 1
ATOM 1955 N N . ASN A 1 270 ? 15.356 14.397 -17.501 1.00 90.56 270 ASN A N 1
ATOM 1956 C CA . ASN A 1 270 ? 15.589 14.549 -16.057 1.00 90.56 270 ASN A CA 1
ATOM 1957 C C . ASN A 1 270 ? 16.781 13.723 -15.556 1.00 90.56 270 ASN A C 1
ATOM 1959 O O . ASN A 1 270 ? 16.862 13.396 -14.374 1.00 90.56 270 ASN A O 1
ATOM 1963 N N . ALA A 1 271 ? 17.707 13.358 -16.449 1.00 92.56 271 ALA A N 1
ATOM 1964 C CA . ALA A 1 271 ? 18.864 12.551 -16.080 1.00 92.56 271 ALA A CA 1
ATOM 1965 C C . ALA A 1 271 ? 19.725 13.217 -14.998 1.00 92.56 271 ALA A C 1
ATOM 1967 O O . ALA A 1 271 ? 20.160 12.529 -14.080 1.00 92.56 271 ALA A O 1
ATOM 1968 N N . ASP A 1 272 ? 19.927 14.534 -15.061 1.00 92.81 272 ASP A N 1
ATOM 1969 C CA . ASP A 1 272 ? 20.775 15.255 -14.104 1.00 92.81 272 ASP A CA 1
ATOM 1970 C C . ASP A 1 272 ? 20.206 15.218 -12.680 1.00 92.81 272 ASP A C 1
ATOM 1972 O O . ASP A 1 272 ? 20.932 14.904 -11.739 1.00 92.81 272 ASP A O 1
ATOM 1976 N N . GLU A 1 273 ? 18.900 15.452 -12.517 1.00 92.31 273 GLU A N 1
ATOM 1977 C CA . GLU A 1 273 ? 18.223 15.393 -11.213 1.00 92.31 273 GLU A CA 1
ATOM 1978 C C . GLU A 1 273 ? 18.256 13.984 -10.612 1.00 92.31 273 GLU A C 1
ATOM 1980 O O . GLU A 1 273 ? 18.501 13.808 -9.417 1.00 92.31 273 GLU A O 1
ATOM 1985 N N . VAL A 1 274 ? 18.044 12.961 -11.443 1.00 92.62 274 VAL A N 1
ATOM 1986 C CA . VAL A 1 274 ? 18.107 11.566 -10.994 1.00 92.62 274 VAL A CA 1
ATOM 1987 C C . VAL A 1 274 ? 19.543 11.184 -10.641 1.00 92.62 274 VAL A C 1
ATOM 1989 O O . VAL A 1 274 ? 19.775 10.597 -9.588 1.00 92.62 274 VAL A O 1
ATOM 1992 N N . ASN A 1 275 ? 20.526 11.560 -11.461 1.00 93.38 275 ASN A N 1
ATOM 1993 C CA . ASN A 1 275 ? 21.939 11.325 -11.167 1.00 93.38 275 ASN A CA 1
ATOM 1994 C C . ASN A 1 275 ? 22.387 12.049 -9.892 1.00 93.38 275 ASN A C 1
ATOM 1996 O O . ASN A 1 275 ? 23.200 11.508 -9.147 1.00 93.38 275 ASN A O 1
ATOM 2000 N N . GLU A 1 276 ? 21.852 13.238 -9.610 1.00 93.56 276 GLU A N 1
ATOM 2001 C CA . GLU A 1 276 ? 22.073 13.948 -8.350 1.00 93.56 276 GLU A CA 1
ATOM 2002 C C . GLU A 1 276 ? 21.552 13.144 -7.154 1.00 93.56 276 GLU A C 1
ATOM 2004 O O . GLU A 1 276 ? 22.285 12.947 -6.183 1.00 93.56 276 GLU A O 1
ATOM 2009 N N . ALA A 1 277 ? 20.322 12.629 -7.236 1.00 92.31 277 ALA A N 1
ATOM 2010 C CA . ALA A 1 277 ? 19.746 11.779 -6.195 1.00 92.31 277 ALA A CA 1
ATOM 2011 C C . ALA A 1 277 ? 20.581 10.503 -5.974 1.00 92.31 277 ALA A C 1
ATOM 2013 O O . ALA A 1 277 ? 20.950 10.204 -4.839 1.00 92.31 277 ALA A O 1
ATOM 2014 N N . LEU A 1 278 ? 20.976 9.817 -7.054 1.00 92.81 278 LEU A N 1
ATOM 2015 C CA . LEU A 1 278 ? 21.839 8.627 -7.006 1.00 92.81 278 LEU A CA 1
ATOM 2016 C C . LEU A 1 278 ? 23.254 8.917 -6.475 1.00 92.81 278 LEU A C 1
ATOM 2018 O O . LEU A 1 278 ? 23.946 8.001 -6.039 1.00 92.81 278 LEU A O 1
ATOM 2022 N N . ARG A 1 279 ? 23.737 10.163 -6.558 1.00 93.50 279 ARG A N 1
ATOM 2023 C CA . ARG A 1 279 ? 25.051 10.549 -6.018 1.00 93.50 279 ARG A CA 1
ATOM 2024 C C . ARG A 1 279 ? 24.979 10.870 -4.530 1.00 93.50 279 ARG A C 1
ATOM 2026 O O . ARG A 1 279 ? 25.923 10.562 -3.809 1.00 93.50 279 ARG A O 1
ATOM 2033 N N . LYS A 1 280 ? 23.878 11.486 -4.087 1.00 93.44 280 LYS A N 1
ATOM 2034 C CA . LYS A 1 280 ? 23.597 11.752 -2.667 1.00 93.44 280 LYS A CA 1
ATOM 2035 C C . LYS A 1 280 ? 23.381 10.460 -1.889 1.00 93.44 280 LYS A C 1
ATOM 2037 O O . LYS A 1 280 ? 23.880 10.346 -0.776 1.00 93.44 280 LYS A O 1
ATOM 2042 N N . ASP A 1 281 ? 22.694 9.498 -2.498 1.00 92.56 281 ASP A N 1
ATOM 2043 C CA . ASP A 1 281 ? 22.523 8.157 -1.954 1.00 92.56 281 ASP A CA 1
ATOM 2044 C C . ASP A 1 281 ? 22.884 7.090 -3.005 1.00 92.56 281 ASP A C 1
ATOM 2046 O O . ASP A 1 281 ? 22.045 6.684 -3.817 1.00 92.56 281 ASP A O 1
ATOM 2050 N N . PRO A 1 282 ? 24.139 6.602 -2.990 1.00 92.94 282 PRO A N 1
ATOM 2051 C CA . PRO A 1 282 ? 24.592 5.548 -3.893 1.00 92.94 282 PRO A CA 1
ATOM 2052 C C . PRO A 1 282 ? 23.838 4.222 -3.748 1.00 92.94 282 PRO A C 1
ATOM 2054 O O . PRO A 1 282 ? 23.857 3.421 -4.685 1.00 92.94 282 PRO A O 1
ATOM 2057 N N . SER A 1 283 ? 23.175 3.968 -2.612 1.00 92.62 283 SER A N 1
ATOM 2058 C CA . SER A 1 283 ? 22.428 2.724 -2.404 1.00 92.62 283 SER A CA 1
ATOM 2059 C C . SER A 1 283 ? 21.238 2.611 -3.361 1.00 92.62 283 SER A C 1
ATOM 2061 O O . SER A 1 283 ? 20.922 1.508 -3.812 1.00 92.62 283 SER A O 1
ATOM 2063 N N . LEU A 1 284 ? 20.662 3.750 -3.774 1.00 93.88 284 LEU A N 1
ATOM 2064 C CA . LEU A 1 284 ? 19.558 3.846 -4.737 1.00 93.88 284 LEU A CA 1
ATOM 2065 C C . LEU A 1 284 ? 19.906 3.317 -6.132 1.00 93.88 284 LEU A C 1
ATOM 2067 O O . LEU A 1 284 ? 19.025 3.162 -6.973 1.00 93.88 284 LEU A O 1
ATOM 2071 N N . ARG A 1 285 ? 21.179 3.020 -6.410 1.00 95.69 285 ARG A N 1
ATOM 2072 C CA . ARG A 1 285 ? 21.554 2.356 -7.660 1.00 95.69 285 ARG A CA 1
ATOM 2073 C C . ARG A 1 285 ? 21.077 0.915 -7.710 1.00 95.69 285 ARG A C 1
ATOM 2075 O O . ARG A 1 285 ? 20.870 0.405 -8.801 1.00 95.69 285 ARG A O 1
ATOM 2082 N N . ARG A 1 286 ? 20.911 0.238 -6.576 1.00 96.44 286 ARG A N 1
ATOM 2083 C CA . ARG A 1 286 ? 20.490 -1.164 -6.568 1.00 96.44 286 ARG A CA 1
ATOM 2084 C C . ARG A 1 286 ? 19.009 -1.281 -6.919 1.00 96.44 286 ARG A C 1
ATOM 2086 O O . ARG A 1 286 ? 18.182 -0.677 -6.245 1.00 96.44 286 ARG A O 1
ATOM 2093 N N . VAL A 1 287 ? 18.681 -2.121 -7.894 1.00 96.75 287 VAL A N 1
ATOM 2094 C CA . VAL A 1 287 ? 17.326 -2.638 -8.106 1.00 96.75 287 VAL A CA 1
ATOM 2095 C C . VAL A 1 287 ? 17.099 -3.785 -7.129 1.00 96.75 287 VAL A C 1
ATOM 2097 O O . VAL A 1 287 ? 17.806 -4.789 -7.165 1.00 96.75 287 VAL A O 1
ATOM 2100 N N . SER A 1 288 ? 16.141 -3.628 -6.224 1.00 94.75 288 SER A N 1
ATOM 2101 C CA . SER A 1 288 ? 15.933 -4.564 -5.110 1.00 94.75 288 SER A CA 1
ATOM 2102 C C . SER A 1 288 ? 14.546 -5.179 -5.069 1.00 94.75 288 SER A C 1
ATOM 2104 O O . SER A 1 288 ? 14.374 -6.211 -4.423 1.00 94.75 288 SER A O 1
ATOM 2106 N N . GLY A 1 289 ? 13.567 -4.601 -5.764 1.00 94.81 289 GLY A N 1
ATOM 2107 C CA . GLY A 1 289 ? 12.218 -5.147 -5.770 1.00 94.81 289 GLY A CA 1
ATOM 2108 C C . GLY A 1 289 ? 11.427 -4.864 -7.034 1.00 94.81 289 GLY A C 1
ATOM 2109 O O . GLY A 1 289 ? 11.670 -3.887 -7.741 1.00 94.81 289 GLY A O 1
ATOM 2110 N N . LEU A 1 290 ? 10.439 -5.715 -7.278 1.00 95.75 290 LEU A N 1
ATOM 2111 C CA . LEU A 1 290 ? 9.400 -5.540 -8.278 1.00 95.75 290 LEU A CA 1
ATOM 2112 C C . LEU A 1 290 ? 8.068 -5.418 -7.548 1.00 95.75 290 LEU A C 1
ATOM 2114 O O . LEU A 1 290 ? 7.604 -6.364 -6.911 1.00 95.75 290 LEU A O 1
ATOM 2118 N N . GLY A 1 291 ? 7.469 -4.239 -7.623 1.00 95.38 291 GLY A N 1
ATOM 2119 C CA . GLY A 1 291 ? 6.188 -3.946 -7.010 1.00 95.38 291 GLY A CA 1
ATOM 2120 C C . GLY A 1 291 ? 5.055 -3.921 -8.022 1.00 95.38 291 GLY A C 1
ATOM 2121 O O . GLY A 1 291 ? 5.230 -3.547 -9.182 1.00 95.38 291 GLY A O 1
ATOM 2122 N N . PHE A 1 292 ? 3.873 -4.287 -7.549 1.00 95.31 292 PHE A N 1
ATOM 2123 C CA . PHE A 1 292 ? 2.624 -4.234 -8.282 1.00 95.31 292 PHE A CA 1
ATOM 2124 C C . PHE A 1 292 ? 1.573 -3.530 -7.446 1.00 95.31 292 PHE A C 1
ATOM 2126 O O . PHE A 1 292 ? 1.380 -3.870 -6.278 1.00 95.31 292 PHE A O 1
ATOM 2133 N N . GLY A 1 293 ? 0.854 -2.604 -8.068 1.00 94.25 293 GLY A N 1
ATOM 2134 C CA . GLY A 1 293 ? -0.358 -2.067 -7.479 1.00 94.25 293 GLY A CA 1
ATOM 2135 C C . GLY A 1 293 ? -1.558 -2.916 -7.895 1.00 94.25 293 GLY A C 1
ATOM 2136 O O . GLY A 1 293 ? -1.818 -3.117 -9.083 1.00 94.25 293 GLY A O 1
ATOM 2137 N N . THR A 1 294 ? -2.265 -3.476 -6.922 1.00 92.94 294 THR A N 1
ATOM 2138 C CA . THR A 1 294 ? -3.358 -4.439 -7.106 1.00 92.94 294 THR A CA 1
ATOM 2139 C C . THR A 1 294 ? -4.736 -3.817 -6.884 1.00 92.94 294 THR A C 1
ATOM 2141 O O . THR A 1 294 ? -5.742 -4.487 -7.086 1.00 92.94 294 THR A O 1
ATOM 2144 N N . ASN A 1 295 ? -4.818 -2.534 -6.525 1.00 91.69 295 ASN A N 1
ATOM 2145 C CA . ASN A 1 295 ? -6.081 -1.869 -6.227 1.00 91.69 295 ASN A CA 1
ATOM 2146 C C . ASN A 1 295 ? -6.850 -1.423 -7.472 1.00 91.69 295 ASN A C 1
ATOM 2148 O O . ASN A 1 295 ? -6.773 -0.272 -7.892 1.00 91.69 295 ASN A O 1
ATOM 2152 N N . THR A 1 296 ? -7.641 -2.339 -8.028 1.00 87.69 296 THR A N 1
ATOM 2153 C CA . THR A 1 296 ? -8.476 -2.154 -9.229 1.00 87.69 296 THR A CA 1
ATOM 2154 C C . THR A 1 296 ? -9.520 -1.044 -9.108 1.00 87.69 296 THR A C 1
ATOM 2156 O O . THR A 1 296 ? -9.941 -0.503 -10.1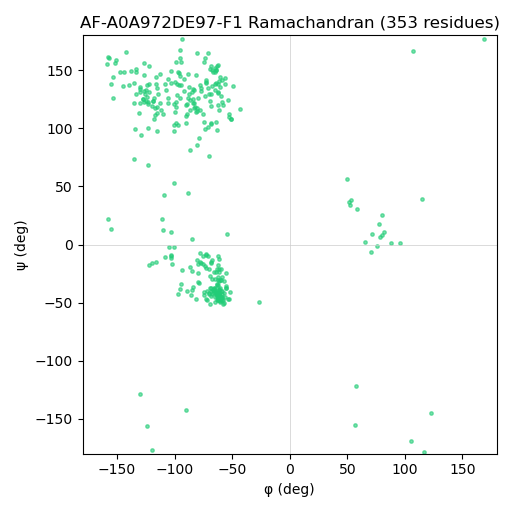32 1.00 87.69 296 THR A O 1
ATOM 2159 N N . SER A 1 297 ? -9.893 -0.643 -7.886 1.00 85.44 297 SER A N 1
ATOM 2160 C CA . SER A 1 297 ? -10.823 0.472 -7.653 1.00 85.44 297 SER A CA 1
ATOM 2161 C C . SER A 1 297 ? -10.207 1.849 -7.940 1.00 85.44 297 SER A C 1
ATOM 2163 O O . SER A 1 297 ? -10.930 2.818 -8.193 1.00 85.44 297 SER A O 1
ATOM 2165 N N . LEU A 1 298 ? -8.873 1.954 -7.949 1.00 87.06 298 LEU A N 1
ATOM 2166 C CA . LEU A 1 298 ? -8.175 3.203 -8.229 1.00 87.06 298 LEU A CA 1
ATOM 2167 C C . LEU A 1 298 ? -7.982 3.391 -9.735 1.00 87.06 298 LEU A C 1
ATOM 2169 O O . LEU A 1 298 ? -7.253 2.653 -10.397 1.00 87.06 298 LEU A O 1
ATOM 2173 N N . VAL A 1 299 ? -8.620 4.429 -10.276 1.00 80.38 299 VAL A N 1
ATOM 2174 C CA . VAL A 1 299 ? -8.629 4.715 -11.722 1.00 80.38 299 VAL A CA 1
ATOM 2175 C C . VAL A 1 299 ? -7.681 5.842 -12.142 1.00 80.38 299 VAL A C 1
ATOM 2177 O O . VAL A 1 299 ? -7.382 5.979 -13.329 1.00 80.38 299 VAL A O 1
ATOM 2180 N N . ALA A 1 300 ? -7.216 6.661 -11.196 1.00 80.69 300 ALA A N 1
ATOM 2181 C CA . ALA A 1 300 ? -6.316 7.778 -11.456 1.00 80.69 300 ALA A CA 1
ATOM 2182 C C . ALA A 1 300 ? -5.466 8.109 -10.225 1.00 80.69 300 ALA A C 1
ATOM 2184 O O . ALA A 1 300 ? -5.952 8.051 -9.095 1.00 80.69 300 ALA A O 1
ATOM 2185 N N . GLY A 1 301 ? -4.212 8.496 -10.472 1.00 80.62 301 GLY A N 1
ATOM 2186 C CA . GLY A 1 301 ? -3.289 8.904 -9.418 1.00 80.62 301 GLY A CA 1
ATOM 2187 C C . GLY A 1 301 ? -3.667 10.265 -8.856 1.00 80.62 301 GLY A C 1
ATOM 2188 O O . GLY A 1 301 ? -4.053 11.167 -9.602 1.00 80.62 301 GLY A O 1
ATOM 2189 N N . VAL A 1 302 ? -3.518 10.417 -7.547 1.00 82.38 302 VAL A N 1
ATOM 2190 C CA . VAL A 1 302 ? -3.765 11.667 -6.818 1.00 82.38 302 VAL A CA 1
ATOM 2191 C C . VAL A 1 302 ? -2.469 12.415 -6.513 1.00 82.38 302 VAL A C 1
ATOM 2193 O O . VAL A 1 302 ? -2.513 13.509 -5.960 1.00 82.38 302 VAL A O 1
ATOM 2196 N N . GLY A 1 303 ? -1.316 11.849 -6.889 1.00 83.62 303 GLY A N 1
ATOM 2197 C CA . GLY A 1 303 ? -0.012 12.449 -6.624 1.00 83.62 303 GLY A CA 1
ATOM 2198 C C . GLY A 1 303 ? 0.477 12.219 -5.197 1.00 83.62 303 GLY A C 1
ATOM 2199 O O . GLY A 1 303 ? 1.278 13.008 -4.710 1.00 83.62 303 GLY A O 1
ATOM 2200 N N . VAL A 1 304 ? 0.015 11.147 -4.550 1.00 86.94 304 VAL A N 1
ATOM 2201 C CA . VAL A 1 304 ? 0.475 10.729 -3.222 1.00 86.94 304 VAL A CA 1
ATOM 2202 C C . VAL A 1 304 ? 0.983 9.302 -3.331 1.00 86.94 304 VAL A C 1
ATOM 2204 O O . VAL A 1 304 ? 0.238 8.415 -3.744 1.00 86.94 304 VAL A O 1
ATOM 2207 N N . ARG A 1 305 ? 2.254 9.090 -2.989 1.00 88.88 305 ARG A N 1
ATOM 2208 C CA . ARG A 1 305 ? 2.990 7.841 -3.220 1.00 88.88 305 ARG A CA 1
ATOM 2209 C C . ARG A 1 305 ? 2.262 6.613 -2.665 1.00 88.88 305 ARG A C 1
ATOM 2211 O O . ARG A 1 305 ? 2.112 5.621 -3.374 1.00 88.88 305 ARG A O 1
ATOM 2218 N N . GLU A 1 306 ? 1.773 6.700 -1.432 1.00 86.00 306 GLU A N 1
ATOM 2219 C CA . GLU A 1 306 ? 1.113 5.617 -0.690 1.00 86.00 306 GLU A CA 1
ATOM 2220 C C . GLU A 1 306 ? -0.133 5.100 -1.413 1.00 86.00 306 GLU A C 1
ATOM 2222 O O . GLU A 1 306 ? -0.464 3.922 -1.309 1.00 86.00 306 GLU A O 1
ATOM 2227 N N . LEU A 1 307 ? -0.813 5.967 -2.169 1.00 89.00 307 LEU A N 1
ATOM 2228 C CA . LEU A 1 307 ? -1.998 5.606 -2.939 1.00 89.00 307 LEU A CA 1
ATOM 2229 C C . LEU A 1 307 ? -1.669 5.313 -4.405 1.00 89.00 307 LEU A C 1
ATOM 2231 O O . LEU A 1 307 ? -2.175 4.341 -4.963 1.00 89.00 307 LEU A O 1
ATOM 2235 N N . ASP A 1 308 ? -0.808 6.120 -5.029 1.00 89.81 308 ASP A N 1
ATOM 2236 C CA . ASP A 1 308 ? -0.465 5.990 -6.447 1.00 89.81 308 ASP A CA 1
ATOM 2237 C C . ASP A 1 308 ? 0.230 4.644 -6.734 1.00 89.81 308 ASP A C 1
ATOM 2239 O O . ASP A 1 308 ? -0.002 4.054 -7.788 1.00 89.81 308 ASP A O 1
ATOM 2243 N N . LEU A 1 309 ? 1.025 4.121 -5.792 1.00 92.25 309 LEU A N 1
ATOM 2244 C CA . LEU A 1 309 ? 1.657 2.800 -5.905 1.00 92.25 309 LEU A CA 1
ATOM 2245 C C . LEU A 1 309 ? 0.686 1.629 -5.676 1.00 92.25 309 LEU A C 1
ATOM 2247 O O . LEU A 1 309 ? 0.998 0.505 -6.055 1.00 92.25 309 LEU A O 1
ATOM 2251 N N . CYS A 1 310 ? -0.489 1.867 -5.086 1.00 92.62 310 CYS A N 1
ATOM 2252 C CA . CYS A 1 310 ? -1.531 0.844 -4.960 1.00 92.62 310 CYS A CA 1
ATOM 2253 C C . CYS A 1 310 ? -2.328 0.657 -6.262 1.00 92.62 310 CYS A C 1
ATOM 2255 O O . CYS A 1 310 ? -3.023 -0.343 -6.418 1.00 92.62 310 CYS A O 1
ATOM 2257 N N . MET A 1 311 ? -2.257 1.607 -7.199 1.00 92.06 311 MET A N 1
ATOM 2258 C CA . MET A 1 311 ? -3.035 1.574 -8.441 1.00 92.06 311 MET A CA 1
ATOM 2259 C C . MET A 1 311 ? -2.597 0.463 -9.401 1.00 92.06 311 MET A C 1
ATOM 2261 O O . MET A 1 311 ? -1.410 0.148 -9.442 1.00 92.06 311 MET A O 1
ATOM 2265 N N . PRO A 1 312 ? -3.490 -0.041 -10.277 1.00 92.38 312 PRO A N 1
ATOM 2266 C CA . PRO A 1 312 ? -3.154 -1.067 -11.258 1.00 92.38 312 PRO A CA 1
ATOM 2267 C C . PRO A 1 312 ? -1.936 -0.673 -12.096 1.00 92.38 312 PRO A C 1
ATOM 2269 O O . PRO A 1 312 ? -1.963 0.284 -12.874 1.00 92.38 312 PRO A O 1
ATOM 2272 N N . GLY A 1 313 ? -0.846 -1.408 -11.903 1.00 94.00 313 GLY A N 1
ATOM 2273 C CA . GLY A 1 313 ? 0.453 -1.065 -12.461 1.00 94.00 313 GLY A CA 1
ATOM 2274 C C . GLY A 1 313 ? 1.576 -1.915 -11.878 1.00 94.00 313 GLY A C 1
ATOM 2275 O O . GLY A 1 313 ? 1.365 -2.733 -10.986 1.00 94.00 313 GLY A O 1
ATOM 2276 N N . ALA A 1 314 ? 2.778 -1.698 -12.397 1.00 95.69 314 ALA A N 1
ATOM 2277 C CA . ALA A 1 314 ? 4.013 -2.299 -11.922 1.00 95.69 314 ALA A CA 1
ATOM 2278 C C . ALA A 1 314 ? 5.085 -1.211 -11.806 1.00 95.69 314 ALA A C 1
ATOM 2280 O O . ALA A 1 314 ? 5.050 -0.221 -12.544 1.00 95.69 314 ALA A O 1
ATOM 2281 N N . TYR A 1 315 ? 6.025 -1.393 -10.888 1.00 96.50 315 TYR A N 1
ATOM 2282 C CA . TYR A 1 315 ? 7.122 -0.471 -10.612 1.00 96.50 315 TYR A CA 1
ATOM 2283 C C . TYR A 1 315 ? 8.336 -1.228 -10.078 1.00 96.50 315 TYR A C 1
ATOM 2285 O O . TYR A 1 315 ? 8.214 -2.338 -9.566 1.00 96.50 315 TYR A O 1
ATOM 2293 N N . VAL A 1 316 ? 9.516 -0.629 -10.195 1.00 96.88 316 VAL A N 1
ATOM 2294 C CA . VAL A 1 316 ? 10.752 -1.181 -9.627 1.00 96.88 316 VAL A CA 1
ATOM 2295 C C . VAL A 1 316 ? 11.103 -0.416 -8.360 1.00 96.88 316 VAL A C 1
ATOM 2297 O O . VAL A 1 316 ? 10.976 0.806 -8.322 1.00 96.88 316 VAL A O 1
ATOM 2300 N N . LEU A 1 317 ? 11.544 -1.124 -7.327 1.00 96.62 317 LEU A N 1
ATOM 2301 C CA . LEU A 1 317 ? 12.073 -0.529 -6.110 1.00 96.62 317 LEU A CA 1
ATOM 2302 C C . LEU A 1 317 ? 13.594 -0.426 -6.174 1.00 96.62 317 LEU A C 1
ATOM 2304 O O . LEU A 1 317 ? 14.282 -1.354 -6.610 1.00 96.62 317 LEU A O 1
ATOM 2308 N N . LEU A 1 318 ? 14.089 0.722 -5.725 1.00 96.00 318 LEU A N 1
ATOM 2309 C CA . LEU A 1 318 ? 15.496 1.079 -5.689 1.00 96.00 318 LEU A CA 1
ATOM 2310 C C . LEU A 1 318 ? 15.980 1.188 -4.239 1.00 96.00 318 LEU A C 1
ATOM 2312 O O . LEU A 1 318 ? 15.227 1.614 -3.361 1.00 96.00 318 LEU A O 1
ATOM 2316 N N . GLY A 1 319 ? 17.244 0.842 -3.993 1.00 94.12 319 GLY A N 1
ATOM 2317 C CA . GLY A 1 319 ? 17.862 0.923 -2.667 1.00 94.12 319 GLY A CA 1
ATOM 2318 C C . GLY A 1 319 ? 18.044 -0.426 -1.975 1.00 94.12 319 GLY A C 1
ATOM 2319 O O . GLY A 1 319 ? 17.881 -1.494 -2.573 1.00 94.12 319 GLY A O 1
ATOM 2320 N N . ALA A 1 320 ? 18.394 -0.384 -0.690 1.00 88.44 320 ALA A N 1
ATOM 2321 C CA . ALA A 1 320 ? 18.451 -1.574 0.155 1.00 88.44 320 ALA A CA 1
ATOM 2322 C C . ALA A 1 320 ? 17.043 -2.141 0.392 1.00 88.44 320 ALA A C 1
ATOM 2324 O O . ALA A 1 320 ? 16.118 -1.387 0.679 1.00 88.44 320 ALA A O 1
ATOM 2325 N N . TRP A 1 321 ? 16.892 -3.466 0.308 1.00 85.81 321 TRP A N 1
ATOM 2326 C CA . TRP A 1 321 ? 15.628 -4.136 0.615 1.00 85.81 321 TRP A CA 1
ATOM 2327 C C . TRP A 1 321 ? 15.275 -3.951 2.098 1.00 85.81 321 TRP A C 1
ATOM 2329 O O . TRP A 1 321 ? 15.909 -4.546 2.973 1.00 85.81 321 TRP A O 1
ATOM 2339 N N . THR A 1 322 ? 14.295 -3.091 2.372 1.00 83.88 322 THR A N 1
ATOM 2340 C CA . THR A 1 322 ? 13.806 -2.757 3.717 1.00 83.88 322 THR A CA 1
ATOM 2341 C C . THR A 1 322 ? 12.278 -2.880 3.758 1.00 83.88 322 THR A C 1
ATOM 2343 O O . THR A 1 322 ? 11.759 -3.928 3.383 1.00 83.88 322 THR A O 1
ATOM 2346 N N . ASP A 1 323 ? 11.547 -1.862 4.224 1.00 82.44 323 ASP A N 1
ATOM 2347 C CA . ASP A 1 323 ? 10.090 -1.809 4.100 1.00 82.44 323 ASP A CA 1
ATOM 2348 C C . ASP A 1 323 ? 9.733 -1.301 2.693 1.00 82.44 323 ASP A C 1
ATOM 2350 O O . ASP A 1 323 ? 9.992 -0.134 2.382 1.00 82.44 323 ASP A O 1
ATOM 2354 N N . PRO A 1 324 ? 9.105 -2.117 1.825 1.00 77.19 324 PRO A N 1
ATOM 2355 C CA . PRO A 1 324 ? 8.724 -1.684 0.484 1.00 77.19 324 PRO A CA 1
ATOM 2356 C C . PRO A 1 324 ? 7.855 -0.422 0.461 1.00 77.19 324 PRO A C 1
ATOM 2358 O O . PRO A 1 324 ? 7.876 0.327 -0.520 1.00 77.19 324 PRO A O 1
ATOM 2361 N N . ARG A 1 325 ? 7.123 -0.142 1.551 1.00 79.56 325 ARG A N 1
ATOM 2362 C CA . ARG A 1 325 ? 6.331 1.081 1.698 1.00 79.56 325 ARG A CA 1
ATOM 2363 C C . ARG A 1 325 ? 7.151 2.335 1.922 1.00 79.56 325 ARG A C 1
ATOM 2365 O O . ARG A 1 325 ? 6.562 3.393 1.788 1.00 79.56 325 ARG A O 1
ATOM 2372 N N . THR A 1 326 ? 8.455 2.296 2.158 1.00 82.50 326 THR A N 1
ATOM 2373 C CA . THR A 1 326 ? 9.286 3.514 2.271 1.00 82.50 326 THR A CA 1
ATOM 2374 C C . THR A 1 326 ? 10.340 3.624 1.174 1.00 82.50 326 THR A C 1
ATOM 2376 O O . THR A 1 326 ? 10.851 4.711 0.919 1.00 82.50 326 THR A O 1
ATOM 2379 N N . MET A 1 327 ? 10.600 2.526 0.461 1.00 89.75 327 MET A N 1
ATOM 2380 C CA . MET A 1 327 ? 11.593 2.465 -0.609 1.00 89.75 327 MET A CA 1
ATOM 2381 C C . MET A 1 327 ? 11.275 3.387 -1.794 1.00 89.75 327 MET A C 1
ATOM 2383 O O . MET A 1 327 ? 10.114 3.686 -2.106 1.00 89.75 327 MET A O 1
ATOM 2387 N N . VAL A 1 328 ? 12.334 3.797 -2.494 1.00 93.19 328 VAL A N 1
ATOM 2388 C CA . VAL A 1 328 ? 12.241 4.602 -3.714 1.00 93.19 328 VAL A CA 1
ATOM 2389 C C . VAL A 1 328 ? 11.625 3.766 -4.831 1.00 93.19 328 VAL A C 1
ATOM 2391 O O . VAL A 1 328 ? 12.085 2.659 -5.101 1.00 93.19 328 VAL A O 1
ATOM 2394 N N . ALA A 1 329 ? 10.597 4.293 -5.497 1.00 95.62 329 ALA A N 1
ATOM 2395 C CA . ALA A 1 329 ? 9.864 3.573 -6.537 1.00 95.62 329 ALA A CA 1
ATOM 2396 C C . ALA A 1 329 ? 10.027 4.241 -7.906 1.00 95.62 329 ALA A C 1
ATOM 2398 O O . ALA A 1 329 ? 9.607 5.378 -8.114 1.00 95.62 329 ALA A O 1
ATOM 2399 N N . ALA A 1 330 ? 10.599 3.509 -8.855 1.00 95.75 330 ALA A N 1
ATOM 2400 C CA . ALA A 1 330 ? 10.725 3.876 -10.256 1.00 95.75 330 ALA A CA 1
ATOM 2401 C C . ALA A 1 330 ? 9.505 3.370 -11.040 1.00 95.75 330 ALA A C 1
ATOM 2403 O O . ALA A 1 330 ? 9.318 2.163 -11.225 1.00 95.75 330 ALA A O 1
ATOM 2404 N N . VAL A 1 331 ? 8.657 4.297 -11.491 1.00 94.75 331 VAL A N 1
ATOM 2405 C CA . VAL A 1 331 ? 7.334 3.981 -12.038 1.00 94.75 331 VAL A CA 1
ATOM 2406 C C . VAL A 1 331 ? 7.286 4.273 -13.543 1.00 94.75 331 VAL A C 1
ATOM 2408 O O . VAL A 1 331 ? 7.379 5.431 -13.953 1.00 94.75 331 VAL A O 1
ATOM 2411 N N . PRO A 1 332 ? 7.100 3.265 -14.404 1.00 93.56 332 PRO A N 1
ATOM 2412 C CA . PRO A 1 332 ? 6.755 3.468 -15.812 1.00 93.56 332 PRO A CA 1
ATOM 2413 C C . PRO A 1 332 ? 5.296 3.896 -16.007 1.00 93.56 332 PRO A C 1
ATOM 2415 O O . PRO A 1 332 ? 4.405 3.578 -15.219 1.00 93.56 332 PRO A O 1
ATOM 2418 N N . ARG A 1 333 ? 5.002 4.544 -17.140 1.00 89.06 333 ARG A N 1
ATOM 2419 C CA . ARG A 1 333 ? 3.616 4.705 -17.609 1.00 89.06 333 ARG A CA 1
ATOM 2420 C C . ARG A 1 333 ? 3.172 3.470 -18.383 1.00 89.06 333 ARG A C 1
ATOM 2422 O O . ARG A 1 333 ? 3.860 3.040 -19.301 1.00 89.06 333 ARG A O 1
ATOM 2429 N N . ARG A 1 334 ? 1.964 2.980 -18.078 1.00 89.69 334 ARG A N 1
ATOM 2430 C CA . ARG A 1 334 ? 1.296 1.868 -18.789 1.00 89.69 334 ARG A CA 1
ATOM 2431 C C . ARG A 1 334 ? 2.206 0.635 -18.957 1.00 89.69 334 ARG A C 1
ATOM 2433 O O . ARG A 1 334 ? 2.404 0.186 -20.086 1.00 89.69 334 ARG A O 1
ATOM 2440 N N . PRO A 1 335 ? 2.740 0.089 -17.857 1.00 94.31 335 PRO A N 1
ATOM 2441 C CA . PRO A 1 335 ? 3.677 -1.026 -17.910 1.00 94.31 335 PRO A CA 1
ATOM 2442 C C . PRO A 1 335 ? 3.088 -2.303 -18.512 1.00 94.31 335 PRO A C 1
ATOM 2444 O O . PRO A 1 335 ? 1.879 -2.538 -18.458 1.00 94.31 335 PRO A O 1
ATOM 2447 N N . GLY A 1 336 ? 3.948 -3.148 -19.068 1.00 96.00 336 GLY A N 1
ATOM 2448 C CA . GLY A 1 336 ? 3.644 -4.548 -19.347 1.00 96.00 336 GLY A CA 1
ATOM 2449 C C . GLY A 1 336 ? 4.546 -5.456 -18.521 1.00 96.00 336 GLY A C 1
ATOM 2450 O O . GLY A 1 336 ? 5.710 -5.128 -18.319 1.00 96.00 336 GLY A O 1
ATOM 2451 N N . VAL A 1 337 ? 4.017 -6.587 -18.058 1.00 96.56 337 VAL A N 1
ATOM 2452 C CA . VAL A 1 337 ? 4.801 -7.609 -17.352 1.00 96.56 337 VAL A CA 1
ATOM 2453 C C . VAL A 1 337 ? 4.456 -8.979 -17.914 1.00 96.56 337 VAL A C 1
ATOM 2455 O O . VAL A 1 337 ? 3.272 -9.319 -18.039 1.00 96.56 337 VAL A O 1
ATOM 2458 N N . ARG A 1 338 ? 5.489 -9.742 -18.277 1.00 95.50 338 ARG A N 1
ATOM 2459 C CA . ARG A 1 338 ? 5.371 -11.079 -18.868 1.00 95.50 338 ARG A CA 1
ATOM 2460 C C . ARG A 1 338 ? 6.327 -12.068 -18.214 1.00 95.50 338 ARG A C 1
ATOM 2462 O O . ARG A 1 338 ? 7.424 -11.691 -17.820 1.00 95.50 338 ARG A O 1
ATOM 2469 N N . ALA A 1 339 ? 5.917 -13.328 -18.160 1.00 93.12 339 ALA A N 1
ATOM 2470 C CA . ALA A 1 339 ? 6.732 -14.462 -17.745 1.00 93.12 339 ALA A CA 1
ATOM 2471 C C . ALA A 1 339 ? 6.738 -15.486 -18.891 1.00 93.12 339 ALA A C 1
ATOM 2473 O O . ALA A 1 339 ? 5.756 -16.196 -19.116 1.00 93.12 339 ALA A O 1
ATOM 2474 N N . GLY A 1 340 ? 7.810 -15.508 -19.689 1.00 89.62 340 GLY A N 1
ATOM 2475 C CA . GLY A 1 340 ? 7.841 -16.281 -20.934 1.00 89.62 340 GLY A CA 1
ATOM 2476 C C . GLY A 1 340 ? 6.712 -15.870 -21.890 1.00 89.62 340 GLY A C 1
ATOM 2477 O O . GLY A 1 340 ? 6.599 -14.707 -22.272 1.00 89.62 340 GLY A O 1
ATOM 2478 N N . SER A 1 341 ? 5.850 -16.815 -22.278 1.00 88.56 341 SER A N 1
ATOM 2479 C CA . SER A 1 341 ? 4.683 -16.536 -23.133 1.00 88.56 341 SER A CA 1
ATOM 2480 C C . SER A 1 341 ? 3.478 -15.965 -22.379 1.00 88.56 341 SER A C 1
ATOM 2482 O O . SER A 1 341 ? 2.520 -15.508 -23.004 1.00 88.56 341 SER A O 1
ATOM 2484 N N . GLU A 1 342 ? 3.479 -16.025 -21.048 1.00 93.38 342 GLU A N 1
ATOM 2485 C CA . GLU A 1 342 ? 2.360 -15.577 -20.232 1.00 93.38 342 GLU A CA 1
ATOM 2486 C C . GLU A 1 342 ? 2.416 -14.062 -20.017 1.00 93.38 342 GLU A C 1
ATOM 2488 O O . GLU A 1 342 ? 3.447 -13.502 -19.652 1.00 93.38 342 GLU A O 1
ATOM 2493 N N . THR A 1 343 ? 1.288 -13.376 -20.213 1.00 94.44 343 THR A N 1
ATOM 2494 C CA . THR A 1 343 ? 1.163 -11.953 -19.878 1.00 94.44 343 THR A CA 1
ATOM 2495 C C . THR A 1 343 ? 0.432 -11.802 -18.554 1.00 94.44 343 THR A C 1
ATOM 2497 O O . THR A 1 343 ? -0.719 -12.207 -18.439 1.00 94.44 343 THR A O 1
ATOM 2500 N N . TRP A 1 344 ? 1.073 -11.172 -17.572 1.00 94.62 344 TRP A N 1
ATOM 2501 C CA . TRP A 1 344 ? 0.434 -10.824 -16.300 1.00 94.62 344 TRP A CA 1
ATOM 2502 C C . TRP A 1 344 ? -0.225 -9.449 -16.378 1.00 94.62 344 TRP A C 1
ATOM 2504 O O . TRP A 1 344 ? -1.333 -9.238 -15.885 1.00 94.62 344 TRP A O 1
ATOM 2514 N N . MET A 1 345 ? 0.443 -8.506 -17.046 1.00 95.06 345 MET A N 1
ATOM 2515 C CA . MET A 1 345 ? -0.040 -7.142 -17.216 1.00 95.06 345 MET A CA 1
ATOM 2516 C C . MET A 1 345 ? 0.240 -6.631 -18.626 1.00 95.06 345 MET A C 1
ATOM 2518 O O . MET A 1 345 ? 1.333 -6.805 -19.162 1.00 95.06 345 MET A O 1
ATOM 2522 N N . GLY A 1 346 ? -0.738 -5.945 -19.214 1.00 93.25 346 GLY A N 1
ATOM 2523 C CA . GLY A 1 346 ? -0.605 -5.277 -20.505 1.00 93.25 346 GLY A CA 1
ATOM 2524 C C . GLY A 1 346 ? -1.087 -3.834 -20.436 1.00 93.25 346 GLY A C 1
ATOM 2525 O O . GLY A 1 346 ? -2.247 -3.577 -20.121 1.00 93.25 346 GLY A O 1
ATOM 2526 N N . ARG A 1 347 ? -0.211 -2.876 -20.769 1.00 90.06 347 ARG A N 1
ATOM 2527 C CA . ARG A 1 347 ? -0.523 -1.433 -20.793 1.00 90.06 347 ARG A CA 1
ATOM 2528 C C . ARG A 1 347 ? -1.120 -0.911 -19.472 1.00 90.06 347 ARG A C 1
ATOM 2530 O O . ARG A 1 347 ? -2.016 -0.068 -19.489 1.00 90.06 347 ARG A O 1
ATOM 2537 N N . GLY A 1 348 ? -0.623 -1.405 -18.340 1.00 89.50 348 GLY A N 1
ATOM 2538 C CA . GLY A 1 348 ? -1.072 -1.049 -16.992 1.00 89.50 348 GLY A CA 1
ATOM 2539 C C . GLY A 1 348 ? -2.385 -1.708 -16.569 1.00 89.50 348 GLY A C 1
ATOM 2540 O O . GLY A 1 348 ? -3.044 -1.212 -15.664 1.00 89.50 348 GLY A O 1
ATOM 2541 N N . ARG A 1 349 ? -2.820 -2.778 -17.244 1.00 91.88 349 ARG A N 1
ATOM 2542 C CA . ARG A 1 349 ? -4.042 -3.518 -16.901 1.00 91.88 349 ARG A CA 1
ATOM 2543 C C . ARG A 1 349 ? -3.736 -4.985 -16.662 1.00 91.88 349 ARG A C 1
ATOM 2545 O O . ARG A 1 349 ? -2.997 -5.588 -17.441 1.00 91.88 349 ARG A O 1
ATOM 2552 N N . TRP A 1 350 ? -4.337 -5.540 -15.617 1.00 93.88 350 TRP A N 1
ATOM 2553 C CA . TRP A 1 350 ? -4.247 -6.958 -15.286 1.00 93.88 350 TRP A CA 1
ATOM 2554 C C . TRP A 1 350 ? -4.816 -7.836 -16.402 1.00 93.88 350 TRP A C 1
ATOM 2556 O O . TRP A 1 350 ? -5.827 -7.496 -17.026 1.00 93.88 350 TRP A O 1
ATOM 2566 N N . ALA A 1 351 ? -4.155 -8.963 -16.661 1.00 92.31 351 ALA A N 1
ATOM 2567 C CA . ALA A 1 351 ? -4.712 -10.024 -17.487 1.00 92.31 351 ALA A CA 1
ATOM 2568 C C . ALA A 1 351 ? -6.005 -10.566 -16.863 1.00 92.31 351 ALA A C 1
ATOM 2570 O O . ALA A 1 351 ? -6.128 -10.663 -15.643 1.00 92.31 351 ALA A O 1
ATOM 2571 N N . ARG A 1 352 ? -6.978 -10.935 -17.706 1.00 87.56 352 ARG A N 1
ATOM 2572 C CA . ARG A 1 352 ? -8.291 -11.407 -17.234 1.00 87.56 352 ARG A CA 1
ATOM 2573 C C . ARG A 1 352 ? -8.192 -12.659 -16.376 1.00 87.56 352 ARG A C 1
ATOM 2575 O O . ARG A 1 352 ? -9.023 -12.825 -15.503 1.00 87.56 352 ARG A O 1
ATOM 2582 N N . GLU A 1 353 ? -7.203 -13.519 -16.610 1.00 85.69 353 GLU A N 1
ATOM 2583 C CA . GLU A 1 353 ? -7.063 -14.742 -15.821 1.00 85.69 353 GLU A CA 1
ATOM 2584 C C . GLU A 1 353 ? -6.553 -14.484 -14.386 1.00 85.69 353 GLU A C 1
ATOM 2586 O O . GLU A 1 353 ? -6.468 -15.429 -13.602 1.00 85.69 353 GLU A O 1
ATOM 2591 N N . LEU A 1 354 ? -6.138 -13.253 -14.053 1.00 82.25 354 LEU A N 1
ATOM 2592 C CA . LEU A 1 354 ? -5.671 -12.872 -12.712 1.00 82.25 354 LEU A CA 1
ATOM 2593 C C . LEU A 1 354 ? -6.773 -12.285 -11.814 1.00 82.25 354 LEU A C 1
ATOM 2595 O O . LEU A 1 354 ? -6.600 -12.312 -10.593 1.00 82.25 354 LEU A O 1
ATOM 2599 N N . LEU A 1 355 ? -7.859 -11.774 -12.406 1.00 83.00 355 LEU A N 1
ATOM 2600 C CA . LEU A 1 355 ? -9.003 -11.148 -11.725 1.00 83.00 355 LEU A CA 1
ATOM 2601 C C . LEU A 1 355 ? -10.034 -12.203 -11.290 1.00 83.00 355 LEU A C 1
ATOM 2603 O O . LEU A 1 355 ? -10.487 -12.158 -10.123 1.00 83.00 355 LEU A O 1
#

pLDDT: mean 87.25, std 15.07, range [27.78, 98.31]

Radius of gyration: 25.81 Å; Cα contacts (8 Å, |Δi|>4): 803; chains: 1; bounding box: 53×66×106 Å

Foldseek 3Di:
DDDDDDDDDDPDPDDDDPPPPPPDQKDWQPVQLVVLLPDDDDPLLLVLLLCCCCPQLVFAAQFEEEEEEEPPDPLSNSSSNSNSCVVSNYHYGYMYGHQPDDDDPVVLVVLLVVLVRGSAYEYEDELRDHDVSVVLSRLQHQRYEYEYHPDSVQVVCQSPFPLVQLALLLVLVQVVVLPFQWKWKDFDDDWTKIWGFDHPDAWLALSHRGGRNRHRYTVGFKTKTWTPFMATKHFQCCFKQAQVQDTFNHNWGKMFGGDRQFRPAIDTDRRVVVVVVCVVPVQQRGFTMKMAQRRDVDDDDPSGLQVNSNAQAIWTFGGDPDPPSRTITRGGQQMWMDRVPRTQGGRSDGDPVSD

Secondary structure (DSSP, 8-state):
------------------------SEE-HHHHHHHHHTS---HHHHHHHHHIIIIIS-PPTT-EEEEEEETT--SSHHHHHHHHHHHTT-EEEEEEE-TTSPPPHHHHHHHHHHHHHSSEEEEEE-SSPPPHHHHHHHHTSTTEEEEE-SSHHHHHHHTTS-HHHHHHHHHHHHHHHTT-SEEEEEETTTEEEEEEE-TTPPPEEETS--BTTB-EEES--EEEEEEEEEEEEEE-TTEEEPTTS-EESTTS-EEEEEETTEEEEEEETTHHHHHHHHHH-GGGGBEEEEEEE--TT--S--S-HHHHTTSSEEEEEESSSS-TTTSEEEE-SS-EEEETTEEEEETTEE-GGG-